Protein AF-A0A1Z5JIT0-F1 (afdb_monomer)

Solvent-accessible surface area (backbone atoms only — not comparable to full-atom values): 17349 Å² total; per-residue (Å²): 132,84,83,74,74,61,76,62,48,61,42,33,45,49,35,17,54,30,18,47,51,25,24,54,42,27,48,52,60,36,69,76,35,96,76,61,52,71,58,49,52,47,44,32,51,53,21,48,52,44,24,52,52,22,48,52,54,39,52,31,70,72,33,77,77,53,26,72,71,39,61,81,35,73,63,46,48,53,52,33,47,52,49,25,53,52,27,53,52,41,44,57,51,75,66,53,80,85,47,79,83,52,17,73,95,58,62,33,64,67,52,60,59,39,56,55,28,35,51,49,30,26,53,39,26,48,52,47,39,52,54,42,44,26,70,67,68,68,47,48,60,66,57,52,42,42,72,65,29,80,58,49,59,52,34,53,49,31,25,54,26,13,47,48,20,17,52,44,20,48,47,51,36,69,75,72,38,79,73,86,84,56,84,83,73,78,75,79,80,88,56,78,75,65,61,78,56,50,82,60,21,49,62,31,21,54,48,34,26,51,54,12,48,51,37,29,52,56,25,48,51,53,50,50,41,38,73,73,61,62,61,64,62,62,75,55,55,44,53,52,26,47,52,49,25,53,54,25,49,52,41,36,60,51,26,46,25,94,72,20,73,16,46,31,60,46,68,42,28,53,26,33,48,49,33,24,53,43,23,47,50,51,34,50,55,44,51,49,51,64,69,67,50,71,89,80,75,84,73,84,72,92,64,90,80,83,87,79,94,75,80,81,83,78,78,78,81,80,90,128

Sequence (320 aa):
MASGRSPRFSMWVALTVFSVIVLGASVEVKNDQFWPDSEVKWAVACSSLTAVVGAVISAVHMSPVASSIIIGTPIEGVLALLLDIFWGCTVGVVNKSDDDQMFANAASVRNANLYYFSWACFVTATVLVVNYARHAYGLDMVAEVRNRGSRLSAWAALVATSLIVMGSSARILNSNCPMASDPSQSVATESKEAYFVSESYCPRTKFGVAVGCLGVFTACTIVACKLMLSVVPFSLEFRVSLVTCLVNAFGVAYITSNSGPGSYIGNLYYFTWMSFLLSVYLLIECFHEMRTAPADQTGTDGNDTQKDGGELPVEPLDDV

Foldseek 3Di:
DPPDQQPLLVLLVLLLVLLVLLLVLLVVLQVVDPDRDPLSVLSNVLSVVSNVVSVVVNVLSVDPVSCVVQPLDVNQLVVLVVNLVSLVVNLVSLQPPQDCSQDPVASAGNRPSNNPSSVVSNVSSVVSNQSSCCRNVVCPVVVVLVVLHVLLVLLVLLLVLLLLLLVLLVVCLVRLPPDPPDPPPPDDDDPVVSVVLHPQANVLSVLSNVLSVLSNVLSVVVNVCSVPVSDDPLVSQLVSLVVNLVSLVVNQCRQCPCSHVVVYPGSNNVSSVSSNVSSVVSNVVSVVCVVPPPPPDVDPDPDDDDDDDDDDDDDDPDDD

Structure (mmCIF, N/CA/C/O backbone):
data_AF-A0A1Z5JIT0-F1
#
_entry.id   AF-A0A1Z5JIT0-F1
#
loop_
_atom_site.group_PDB
_atom_site.id
_atom_site.type_symbol
_atom_site.label_atom_id
_atom_site.label_alt_id
_atom_site.label_comp_id
_atom_site.label_asym_id
_atom_site.label_entity_id
_atom_site.label_seq_id
_atom_site.pdbx_PDB_ins_code
_atom_site.Cartn_x
_atom_site.Cartn_y
_atom_site.Cartn_z
_atom_site.occupancy
_atom_site.B_iso_or_equiv
_atom_site.auth_seq_id
_atom_site.auth_comp_id
_atom_site.auth_asym_id
_atom_site.auth_atom_id
_atom_site.pdbx_PDB_model_num
ATOM 1 N N . MET A 1 1 ? -13.380 -16.284 34.324 1.00 47.00 1 MET A N 1
ATOM 2 C CA . MET A 1 1 ? -12.996 -15.194 33.402 1.00 47.00 1 MET A CA 1
ATOM 3 C C . MET A 1 1 ? -11.868 -15.700 32.522 1.00 47.00 1 MET A C 1
ATOM 5 O O . MET A 1 1 ? -10.756 -15.851 33.008 1.00 47.00 1 MET A O 1
ATOM 9 N N . ALA A 1 2 ? -12.156 -16.070 31.274 1.00 43.22 2 ALA A N 1
ATOM 10 C CA . ALA A 1 2 ? -11.100 -16.437 30.337 1.00 43.22 2 ALA A CA 1
ATOM 11 C C . ALA A 1 2 ? -10.317 -15.162 30.002 1.00 43.22 2 ALA A C 1
ATOM 13 O O . ALA A 1 2 ? -10.893 -14.212 29.476 1.00 43.22 2 ALA A O 1
ATOM 14 N N . SER A 1 3 ? -9.033 -15.113 30.358 1.00 56.81 3 SER A N 1
ATOM 15 C CA . SER A 1 3 ? -8.144 -14.011 29.994 1.00 56.81 3 SER A CA 1
ATOM 16 C C . SER A 1 3 ? -7.952 -14.024 28.476 1.00 56.81 3 SER A C 1
ATOM 18 O O . SER A 1 3 ? -7.039 -14.673 27.958 1.00 56.81 3 SER A O 1
ATOM 20 N N . GLY A 1 4 ? -8.852 -13.366 27.746 1.00 73.31 4 GLY A N 1
ATOM 21 C CA . GLY A 1 4 ? -8.696 -13.153 26.315 1.00 73.31 4 GLY A CA 1
ATOM 22 C C . GLY A 1 4 ? -7.401 -12.383 26.092 1.00 73.31 4 GLY A C 1
ATOM 23 O O . GLY A 1 4 ? -7.289 -11.227 26.495 1.00 73.31 4 GLY A O 1
ATOM 24 N N . ARG A 1 5 ? -6.388 -13.038 25.515 1.00 77.19 5 ARG A N 1
ATOM 25 C CA . ARG A 1 5 ? -5.149 -12.358 25.124 1.00 77.19 5 ARG A CA 1
ATOM 26 C C . ARG A 1 5 ? -5.510 -11.220 24.172 1.00 77.19 5 ARG A C 1
ATOM 28 O O . ARG A 1 5 ? -6.307 -11.414 23.258 1.00 77.19 5 ARG A O 1
ATOM 35 N N . SER A 1 6 ? -4.911 -10.048 24.385 1.00 86.94 6 SER A N 1
ATOM 36 C CA . SER A 1 6 ? -5.111 -8.896 23.504 1.00 86.94 6 SER A CA 1
ATOM 37 C C . SER A 1 6 ? -4.790 -9.289 22.053 1.00 86.94 6 SER A C 1
ATOM 39 O O . SER A 1 6 ? -3.711 -9.843 21.819 1.00 86.94 6 SER A O 1
ATOM 41 N N . PRO A 1 7 ? -5.652 -8.973 21.068 1.00 89.00 7 PRO A N 1
ATOM 42 C CA . PRO A 1 7 ? -5.394 -9.258 19.650 1.00 89.00 7 PRO A CA 1
ATOM 43 C C . PRO A 1 7 ? -4.124 -8.563 19.125 1.00 89.00 7 PRO A C 1
ATOM 45 O O . PRO A 1 7 ? -3.581 -8.937 18.089 1.00 89.00 7 PRO A O 1
ATOM 48 N N . ARG A 1 8 ? -3.606 -7.571 19.861 1.00 94.25 8 ARG A N 1
ATOM 49 C CA . ARG A 1 8 ? -2.349 -6.880 19.552 1.00 94.25 8 ARG A CA 1
ATOM 50 C C . ARG A 1 8 ? -1.114 -7.749 19.801 1.00 94.25 8 ARG A C 1
ATOM 52 O O . ARG A 1 8 ? -0.107 -7.551 19.133 1.00 94.25 8 ARG A O 1
ATOM 59 N N . PHE A 1 9 ? -1.200 -8.758 20.675 1.00 95.94 9 PHE A N 1
ATOM 60 C CA . PHE A 1 9 ? -0.088 -9.680 20.929 1.00 95.94 9 PHE A CA 1
ATOM 61 C C . PHE A 1 9 ? 0.332 -10.427 19.658 1.00 95.94 9 PHE A C 1
ATOM 63 O O . PHE A 1 9 ? 1.508 -10.439 19.310 1.00 95.94 9 PHE A O 1
ATOM 70 N N . SER A 1 10 ? -0.627 -10.998 18.921 1.00 96.25 10 SER A N 1
ATOM 71 C CA . SER A 1 10 ? -0.330 -11.698 17.665 1.00 96.25 10 SER A CA 1
ATOM 72 C C . SER A 1 10 ? 0.261 -10.769 16.605 1.00 96.25 10 SER A C 1
ATOM 74 O O . SER A 1 10 ? 1.105 -11.208 15.832 1.00 96.25 10 SER A O 1
ATOM 76 N N . MET A 1 11 ? -0.132 -9.490 16.595 1.00 96.88 11 MET A N 1
ATOM 77 C CA . MET A 1 11 ? 0.405 -8.500 15.655 1.00 96.88 11 MET A CA 1
ATOM 78 C C . MET A 1 11 ? 1.855 -8.129 15.983 1.00 96.88 11 MET A C 1
ATOM 80 O O . MET A 1 11 ? 2.686 -8.095 15.081 1.00 96.88 11 MET A O 1
ATOM 84 N N . TRP A 1 12 ? 2.193 -7.929 17.262 1.00 97.94 12 TRP A N 1
ATOM 85 C CA . TRP A 1 12 ? 3.578 -7.705 17.697 1.00 97.94 12 TRP A CA 1
ATOM 86 C C . TRP A 1 12 ? 4.489 -8.902 17.393 1.00 97.94 12 TRP A C 1
ATOM 88 O O . TRP A 1 12 ? 5.612 -8.723 16.914 1.00 97.94 12 TRP A O 1
ATOM 98 N N . VAL A 1 13 ? 3.991 -10.125 17.600 1.00 97.81 13 VAL A N 1
ATOM 99 C CA . VAL A 1 13 ? 4.715 -11.352 17.238 1.00 97.81 13 VAL A CA 1
ATOM 100 C C . VAL A 1 13 ? 4.916 -11.442 15.724 1.00 97.81 13 VAL A C 1
ATOM 102 O O . VAL A 1 13 ? 6.039 -11.675 15.281 1.00 97.81 13 VAL A O 1
ATOM 105 N N . ALA A 1 14 ? 3.870 -11.209 14.925 1.00 97.69 14 ALA A N 1
ATOM 106 C CA . ALA A 1 14 ? 3.971 -11.216 13.465 1.00 97.69 14 ALA A CA 1
ATOM 107 C C . ALA A 1 14 ? 4.979 -10.171 12.961 1.00 97.69 14 ALA A C 1
ATOM 109 O O . ALA A 1 14 ? 5.873 -10.513 12.189 1.00 97.69 14 ALA A O 1
ATOM 110 N N . LEU A 1 15 ? 4.907 -8.934 13.467 1.00 97.81 15 LEU A N 1
ATOM 111 C CA . LEU A 1 15 ? 5.841 -7.861 13.119 1.00 97.81 15 LEU A CA 1
ATOM 112 C C . LEU A 1 15 ? 7.289 -8.243 13.451 1.00 97.81 15 LEU A C 1
ATOM 114 O O . LEU A 1 15 ? 8.190 -7.985 12.656 1.00 97.81 15 LEU A O 1
ATOM 118 N N . THR A 1 16 ? 7.514 -8.904 14.588 1.00 98.31 16 THR A N 1
ATOM 119 C CA . THR A 1 16 ? 8.839 -9.400 14.991 1.00 98.31 16 THR A CA 1
ATOM 120 C C . THR A 1 16 ? 9.352 -10.460 14.021 1.00 98.31 16 THR A C 1
ATOM 122 O O . THR A 1 16 ? 10.471 -10.346 13.527 1.00 98.31 16 THR A O 1
ATOM 125 N N . VAL A 1 17 ? 8.529 -11.465 13.704 1.00 98.25 17 VAL A N 1
ATOM 126 C CA . VAL A 1 17 ? 8.892 -12.546 12.773 1.00 98.25 17 VAL A CA 1
ATOM 127 C C . VAL A 1 17 ? 9.220 -11.984 11.392 1.00 98.25 17 VAL A C 1
ATOM 129 O O . VAL A 1 17 ? 10.278 -12.286 10.843 1.00 98.25 17 VAL A O 1
ATOM 132 N N . PHE A 1 18 ? 8.359 -11.123 10.848 1.00 98.38 18 PHE A N 1
ATOM 133 C CA . PHE A 1 18 ? 8.588 -10.500 9.546 1.00 98.38 18 PHE A CA 1
ATOM 134 C C . PHE A 1 18 ? 9.849 -9.629 9.551 1.00 98.38 18 PHE A C 1
ATOM 136 O O . PHE A 1 18 ? 10.645 -9.707 8.618 1.00 98.38 18 PHE A O 1
ATOM 143 N N . SER A 1 19 ? 10.102 -8.886 10.632 1.00 98.12 19 SER A N 1
ATOM 144 C CA . SER A 1 19 ? 11.312 -8.067 10.770 1.00 98.12 19 SER A CA 1
ATOM 145 C C . SER A 1 19 ? 12.585 -8.910 10.803 1.00 98.12 19 SER A C 1
ATOM 147 O O . SER A 1 19 ? 13.581 -8.518 10.206 1.00 98.12 19 SER A O 1
ATOM 149 N N . VAL A 1 20 ? 12.564 -10.084 11.441 1.00 98.44 20 VAL A N 1
ATOM 150 C CA . VAL A 1 20 ? 13.701 -11.021 11.431 1.00 98.44 20 VAL A CA 1
ATOM 151 C C . VAL A 1 20 ? 13.950 -11.575 10.027 1.00 98.44 20 VAL A C 1
ATOM 153 O O . VAL A 1 20 ? 15.103 -11.662 9.606 1.00 98.44 20 VAL A O 1
ATOM 156 N N . ILE A 1 21 ? 12.893 -11.897 9.276 1.00 97.88 21 ILE A N 1
ATOM 157 C CA . ILE A 1 21 ? 13.022 -12.353 7.883 1.00 97.88 21 ILE A CA 1
ATOM 158 C C . ILE A 1 21 ? 13.629 -11.245 7.012 1.00 97.88 21 ILE A C 1
ATOM 160 O O . ILE A 1 21 ? 14.577 -11.501 6.269 1.00 97.88 21 ILE A O 1
ATOM 164 N N . VAL A 1 22 ? 13.144 -10.006 7.149 1.00 97.00 22 VAL A N 1
ATOM 165 C CA . VAL A 1 22 ? 13.705 -8.842 6.443 1.00 97.00 22 VAL A CA 1
ATOM 166 C C . VAL A 1 22 ? 15.156 -8.595 6.846 1.00 97.00 22 VAL A C 1
ATOM 168 O O . VAL A 1 22 ? 15.973 -8.298 5.979 1.00 97.00 22 VAL A O 1
ATOM 171 N N . LEU A 1 23 ? 15.503 -8.741 8.127 1.00 97.81 23 LEU A N 1
ATOM 172 C CA . LEU A 1 23 ? 16.874 -8.588 8.609 1.00 97.81 23 LEU A CA 1
ATOM 173 C C . LEU A 1 23 ? 17.805 -9.614 7.960 1.00 97.81 23 LEU A C 1
ATOM 175 O O . LEU A 1 23 ? 18.849 -9.233 7.435 1.00 97.81 23 LEU A O 1
ATOM 179 N N . GLY A 1 24 ? 17.413 -10.891 7.950 1.00 97.44 24 GLY A N 1
ATOM 180 C CA . GLY A 1 24 ? 18.176 -11.955 7.296 1.00 97.44 24 GLY A CA 1
ATOM 181 C C . GLY A 1 24 ? 18.382 -11.679 5.807 1.00 97.44 24 GLY A C 1
ATOM 182 O O . GLY A 1 24 ? 19.517 -11.674 5.336 1.00 97.44 24 GLY A O 1
ATOM 183 N N . ALA A 1 25 ? 17.302 -11.345 5.096 1.00 95.94 25 ALA A N 1
ATOM 184 C CA . ALA A 1 25 ? 17.351 -11.014 3.673 1.00 95.94 25 ALA A CA 1
ATOM 185 C C . ALA A 1 25 ? 18.204 -9.763 3.383 1.00 95.94 25 ALA A C 1
ATOM 187 O O . ALA A 1 25 ? 18.962 -9.731 2.418 1.00 95.94 25 ALA A O 1
ATOM 188 N N . SER A 1 26 ? 18.133 -8.739 4.238 1.00 94.75 26 SER A N 1
ATOM 189 C CA . SER A 1 26 ? 18.931 -7.515 4.088 1.00 94.75 26 SER A CA 1
ATOM 190 C C . SER A 1 26 ? 20.419 -7.769 4.341 1.00 94.75 26 SER A C 1
ATOM 192 O O . SER A 1 26 ? 21.262 -7.180 3.672 1.00 94.75 26 SER A O 1
ATOM 194 N N . VAL A 1 27 ? 20.761 -8.642 5.295 1.00 96.56 27 VAL A N 1
ATOM 195 C CA . VAL A 1 27 ? 22.152 -9.041 5.570 1.00 96.56 27 VAL A CA 1
ATOM 196 C C . VAL A 1 27 ? 22.727 -9.870 4.424 1.00 96.56 27 VAL A C 1
ATOM 198 O O . VAL A 1 27 ? 23.881 -9.662 4.066 1.00 96.56 27 VAL A O 1
ATOM 201 N N . GLU A 1 28 ? 21.937 -10.761 3.825 1.00 94.75 28 GLU A N 1
ATOM 202 C CA . GLU A 1 28 ? 22.330 -11.508 2.625 1.00 94.75 28 GLU A CA 1
ATOM 203 C C . GLU A 1 28 ? 22.674 -10.553 1.473 1.00 94.75 28 GLU A C 1
ATOM 205 O O . GLU A 1 28 ? 23.801 -10.568 0.983 1.00 94.75 28 GLU A O 1
ATOM 210 N N . VAL A 1 29 ? 21.766 -9.625 1.139 1.00 91.25 29 VAL A N 1
ATOM 211 C CA . VAL A 1 29 ? 22.006 -8.603 0.102 1.00 91.25 29 VAL A CA 1
ATOM 212 C C . VAL A 1 29 ? 23.228 -7.738 0.431 1.00 91.25 29 VAL A C 1
ATOM 214 O O . VAL A 1 29 ? 24.017 -7.417 -0.453 1.00 91.25 29 VAL A O 1
ATOM 217 N N . LYS A 1 30 ? 23.425 -7.385 1.707 1.00 93.00 30 LYS A N 1
ATOM 218 C CA . LYS A 1 30 ? 24.588 -6.614 2.165 1.00 93.00 30 LYS A CA 1
ATOM 219 C C . LYS A 1 30 ? 25.905 -7.366 1.966 1.00 93.00 30 LYS A C 1
ATOM 221 O O . LYS A 1 30 ? 26.899 -6.739 1.619 1.00 93.00 30 LYS A O 1
ATOM 226 N N . ASN A 1 31 ? 25.929 -8.669 2.238 1.00 94.94 31 ASN A N 1
ATOM 227 C CA . ASN A 1 31 ? 27.140 -9.488 2.150 1.00 94.94 31 ASN A CA 1
ATOM 228 C C . ASN A 1 31 ? 27.563 -9.750 0.698 1.00 94.94 31 ASN A C 1
ATOM 230 O O . ASN A 1 31 ? 28.749 -9.947 0.445 1.00 94.94 31 ASN A O 1
ATOM 234 N N . ASP A 1 32 ? 26.619 -9.694 -0.242 1.00 91.19 32 ASP A N 1
ATOM 235 C CA . ASP A 1 32 ? 26.891 -9.766 -1.681 1.00 91.19 32 ASP A CA 1
ATOM 236 C C . ASP A 1 32 ? 27.551 -8.487 -2.240 1.00 91.19 32 ASP A C 1
ATOM 238 O O . ASP A 1 32 ? 28.055 -8.492 -3.364 1.00 91.19 32 ASP A O 1
ATOM 242 N N . GLN A 1 33 ? 27.551 -7.379 -1.487 1.00 88.06 33 GLN A N 1
ATOM 243 C CA . GLN A 1 33 ? 28.104 -6.089 -1.908 1.00 88.06 33 GLN A CA 1
ATOM 244 C C . GLN A 1 33 ? 29.465 -5.822 -1.247 1.00 88.06 33 GLN A C 1
ATOM 246 O O . GLN A 1 33 ? 29.592 -5.820 -0.023 1.00 88.06 33 GLN A O 1
ATOM 251 N N . PHE A 1 34 ? 30.487 -5.495 -2.048 1.00 93.44 34 PHE A N 1
ATOM 252 C CA . PHE A 1 34 ? 31.799 -5.092 -1.514 1.00 93.44 34 PHE A CA 1
ATOM 253 C C . PHE A 1 34 ? 31.725 -3.754 -0.752 1.00 93.44 34 PHE A C 1
ATOM 255 O O . PHE A 1 34 ? 32.350 -3.595 0.296 1.00 93.44 34 PHE A O 1
ATOM 262 N N . TRP A 1 35 ? 30.902 -2.815 -1.235 1.00 91.44 35 TRP A N 1
ATOM 263 C CA . TRP A 1 35 ? 30.588 -1.552 -0.564 1.00 91.44 35 TRP A CA 1
ATOM 264 C C . TRP A 1 35 ? 29.074 -1.406 -0.432 1.00 91.44 35 TRP A C 1
ATOM 266 O O . TRP A 1 35 ? 28.435 -0.964 -1.381 1.00 91.44 35 TRP A O 1
ATOM 276 N N . PRO A 1 36 ? 28.483 -1.779 0.716 1.00 88.44 36 PRO A N 1
ATOM 277 C CA . PRO A 1 36 ? 27.038 -1.786 0.826 1.00 88.44 36 PRO A CA 1
ATOM 278 C C . PRO A 1 36 ? 26.450 -0.378 0.811 1.00 88.44 36 PRO A C 1
ATOM 280 O O . PRO A 1 36 ? 26.925 0.513 1.536 1.00 88.44 36 PRO A O 1
ATOM 283 N N . ASP A 1 37 ? 25.382 -0.212 0.039 1.00 89.81 37 ASP A N 1
ATOM 284 C CA . ASP A 1 37 ? 24.688 1.061 -0.123 1.00 89.81 37 ASP A CA 1
ATOM 285 C C . ASP A 1 37 ? 24.055 1.526 1.195 1.00 89.81 37 ASP A C 1
ATOM 287 O O . ASP A 1 37 ? 23.773 0.743 2.113 1.00 89.81 37 ASP A O 1
ATOM 291 N N . SER A 1 38 ? 23.834 2.837 1.319 1.00 92.94 38 SER A N 1
ATOM 292 C CA . SER A 1 38 ? 23.146 3.421 2.481 1.00 92.94 38 SER A CA 1
ATOM 293 C C . SER A 1 38 ? 21.739 2.845 2.666 1.00 92.94 38 SER A C 1
ATOM 295 O O . SER A 1 38 ? 21.274 2.713 3.796 1.00 92.94 38 SER A O 1
ATOM 297 N N . GLU A 1 39 ? 21.101 2.438 1.573 1.00 91.50 39 GLU A N 1
ATOM 298 C CA . GLU A 1 39 ? 19.756 1.867 1.519 1.00 91.50 39 GLU A CA 1
ATOM 299 C C . GLU A 1 39 ? 19.692 0.483 2.173 1.00 91.50 39 GLU A C 1
ATOM 301 O O . GLU A 1 39 ? 18.864 0.236 3.053 1.00 91.50 39 GLU A O 1
ATOM 306 N N . VAL A 1 40 ? 20.639 -0.397 1.837 1.00 92.25 40 VAL A N 1
ATOM 307 C CA . VAL A 1 40 ? 20.759 -1.722 2.461 1.00 92.25 40 VAL A CA 1
ATOM 308 C C . VAL A 1 40 ? 21.121 -1.582 3.942 1.00 92.25 40 VAL A C 1
ATOM 310 O O . VAL A 1 40 ? 20.564 -2.274 4.797 1.00 92.25 40 VAL A O 1
ATOM 313 N N . LYS A 1 41 ? 22.008 -0.637 4.286 1.00 95.06 41 LYS A N 1
ATOM 314 C CA . LYS A 1 41 ? 22.343 -0.328 5.688 1.00 95.06 41 LYS A CA 1
ATOM 315 C C . LYS A 1 41 ? 21.119 0.153 6.473 1.00 95.06 41 LYS A C 1
ATOM 317 O O . LYS A 1 41 ? 20.935 -0.286 7.609 1.00 95.06 41 LYS A O 1
ATOM 322 N N . TRP A 1 42 ? 20.284 1.005 5.875 1.00 96.06 42 TRP A N 1
ATOM 323 C CA . TRP A 1 42 ? 19.021 1.454 6.463 1.00 96.06 42 TRP A CA 1
ATOM 324 C C . TRP A 1 42 ? 18.071 0.280 6.714 1.00 96.06 42 TRP A C 1
ATOM 326 O O . TRP A 1 42 ? 17.563 0.143 7.826 1.00 96.06 42 TRP A O 1
ATOM 336 N N . ALA A 1 43 ? 17.884 -0.605 5.731 1.00 95.56 43 ALA A N 1
ATOM 337 C CA . ALA A 1 43 ? 17.016 -1.775 5.870 1.00 95.56 43 ALA A CA 1
ATOM 338 C C . ALA A 1 43 ? 17.475 -2.708 7.005 1.00 95.56 43 ALA A C 1
ATOM 340 O O . ALA A 1 43 ? 16.656 -3.132 7.825 1.00 95.56 43 ALA A O 1
ATOM 341 N N . VAL A 1 44 ? 18.785 -2.965 7.125 1.00 96.94 44 VAL A N 1
ATOM 342 C CA . VAL A 1 44 ? 19.366 -3.735 8.242 1.00 96.94 44 VAL A CA 1
ATOM 343 C C . VAL A 1 44 ? 19.111 -3.041 9.587 1.00 96.94 44 VAL A C 1
ATOM 345 O O . VAL A 1 44 ? 18.678 -3.683 10.545 1.00 96.94 44 VAL A O 1
ATOM 348 N N . ALA A 1 45 ? 19.344 -1.730 9.678 1.00 97.44 45 ALA A N 1
ATOM 349 C CA . ALA A 1 45 ? 19.126 -0.972 10.911 1.00 97.44 45 ALA A CA 1
ATOM 350 C C . ALA A 1 45 ? 17.645 -0.953 11.336 1.00 97.44 45 ALA A C 1
ATOM 352 O O . ALA A 1 45 ? 17.325 -1.248 12.486 1.00 97.44 45 ALA A O 1
ATOM 353 N N . CYS A 1 46 ? 16.729 -0.667 10.409 1.00 97.56 46 CYS A N 1
ATOM 354 C CA . CYS A 1 46 ? 15.295 -0.618 10.687 1.00 97.56 46 CYS A CA 1
ATOM 355 C C . CYS A 1 46 ? 14.736 -1.988 11.102 1.00 97.56 46 CYS A C 1
ATOM 357 O O . CYS A 1 46 ? 14.004 -2.094 12.091 1.00 97.56 46 CYS A O 1
ATOM 359 N N . SER A 1 47 ? 15.094 -3.052 10.377 1.00 97.81 47 SER A N 1
ATOM 360 C CA . SER A 1 47 ? 14.615 -4.410 10.666 1.00 97.81 47 SER A CA 1
ATOM 361 C C . SER A 1 47 ? 15.164 -4.959 11.985 1.00 97.81 47 SER A C 1
ATOM 363 O O . SER A 1 47 ? 14.404 -5.535 12.760 1.00 97.81 47 SER A O 1
ATOM 365 N N . SER A 1 48 ? 16.442 -4.716 12.298 1.00 98.25 48 SER A N 1
ATOM 366 C CA . SER A 1 48 ? 17.035 -5.088 13.594 1.00 98.25 48 SER A CA 1
ATOM 367 C C . SER A 1 48 ? 16.398 -4.345 14.767 1.00 98.25 48 SER A C 1
ATOM 369 O O . SER A 1 48 ? 16.010 -4.983 15.747 1.00 98.25 48 SER A O 1
ATOM 371 N N . LEU A 1 49 ? 16.214 -3.025 14.656 1.00 98.00 49 LEU A N 1
ATOM 372 C CA . LEU A 1 49 ? 15.535 -2.233 15.680 1.00 98.00 49 LEU A CA 1
ATOM 373 C C . LEU A 1 49 ? 14.099 -2.725 15.897 1.00 98.00 49 LEU A C 1
ATOM 375 O O . LEU A 1 49 ? 13.696 -2.961 17.035 1.00 98.00 49 LEU A O 1
ATOM 379 N N . THR A 1 50 ? 13.344 -2.933 14.814 1.00 98.12 50 THR A N 1
ATOM 380 C CA . THR A 1 50 ? 11.961 -3.424 14.897 1.00 98.12 50 THR A CA 1
ATOM 381 C C . THR A 1 50 ? 11.903 -4.820 15.511 1.00 98.12 50 THR A C 1
ATOM 383 O O . THR A 1 50 ? 11.054 -5.064 16.363 1.00 98.12 50 THR A O 1
ATOM 386 N N . ALA A 1 51 ? 12.809 -5.728 15.136 1.00 98.31 51 ALA A N 1
ATOM 387 C CA . ALA A 1 51 ? 12.856 -7.075 15.698 1.00 98.31 51 ALA A CA 1
ATOM 388 C C . ALA A 1 51 ? 13.118 -7.049 17.212 1.00 98.31 51 ALA A C 1
ATOM 390 O O . ALA A 1 51 ? 12.439 -7.746 17.962 1.00 98.31 51 ALA A O 1
ATOM 391 N N . VAL A 1 52 ? 14.052 -6.210 17.677 1.00 98.38 52 VAL A N 1
ATOM 392 C CA . VAL A 1 52 ? 14.343 -6.056 19.111 1.00 98.38 52 VAL A CA 1
ATOM 393 C C . VAL A 1 52 ? 13.147 -5.460 19.852 1.00 98.38 52 VAL A C 1
ATOM 395 O O . VAL A 1 52 ? 12.699 -6.033 20.844 1.00 98.38 52 VAL A O 1
ATOM 398 N N . VAL A 1 53 ? 12.596 -4.342 19.368 1.00 98.12 53 VAL A N 1
ATOM 399 C CA . VAL A 1 53 ? 11.438 -3.688 20.003 1.00 98.12 53 VAL A CA 1
ATOM 400 C C . VAL A 1 53 ? 10.235 -4.630 20.021 1.00 98.12 53 VAL A C 1
ATOM 402 O O . VAL A 1 53 ? 9.628 -4.832 21.070 1.00 98.12 53 VAL A O 1
ATOM 405 N N . GLY A 1 54 ? 9.925 -5.266 18.893 1.00 97.81 54 GLY A N 1
ATOM 406 C CA . GLY A 1 54 ? 8.819 -6.209 18.772 1.00 97.81 54 GLY A CA 1
ATOM 407 C C . GLY A 1 54 ? 8.966 -7.419 19.697 1.00 97.81 54 GLY A C 1
ATOM 408 O O . GLY A 1 54 ? 7.995 -7.796 20.359 1.00 97.81 54 GLY A O 1
ATOM 409 N N . ALA A 1 55 ? 10.172 -7.983 19.822 1.00 98.25 55 ALA A N 1
ATOM 410 C CA . ALA A 1 55 ? 10.446 -9.084 20.742 1.00 98.25 55 ALA A CA 1
ATOM 411 C C . ALA A 1 55 ? 10.262 -8.664 22.209 1.00 98.25 55 ALA A C 1
ATOM 413 O O . ALA A 1 55 ? 9.629 -9.390 22.978 1.00 98.25 55 ALA A O 1
ATOM 414 N N . VAL A 1 56 ? 10.752 -7.478 22.590 1.00 97.88 56 VAL A N 1
ATOM 415 C CA . VAL A 1 56 ? 10.585 -6.932 23.948 1.00 97.88 56 VAL A CA 1
ATOM 416 C C . VAL A 1 56 ? 9.108 -6.711 24.268 1.00 97.88 56 VAL A C 1
ATOM 418 O O . VAL A 1 56 ? 8.639 -7.180 25.303 1.00 97.88 56 VAL A O 1
ATOM 421 N N . ILE A 1 57 ? 8.347 -6.064 23.381 1.00 97.19 57 ILE A N 1
ATOM 422 C CA . ILE A 1 57 ? 6.914 -5.826 23.606 1.00 97.19 57 ILE A CA 1
ATOM 423 C C . ILE A 1 57 ? 6.135 -7.149 23.644 1.00 97.19 57 ILE A C 1
ATOM 425 O O . ILE A 1 57 ? 5.283 -7.342 24.513 1.00 97.19 57 ILE A O 1
ATOM 429 N N . SER A 1 58 ? 6.473 -8.108 22.780 1.00 97.31 58 SER A N 1
ATOM 430 C CA . SER A 1 58 ? 5.882 -9.452 22.812 1.00 97.31 58 SER A CA 1
ATOM 431 C C . SER A 1 58 ? 6.159 -10.169 24.139 1.00 97.31 58 SER A C 1
ATOM 433 O O . SER A 1 58 ? 5.254 -10.783 24.701 1.00 97.31 58 SER A O 1
ATOM 435 N N . ALA A 1 59 ? 7.370 -10.055 24.692 1.00 96.81 59 ALA A N 1
ATOM 436 C CA . ALA A 1 59 ? 7.697 -10.603 26.009 1.00 96.81 59 ALA A CA 1
ATOM 437 C C . ALA A 1 59 ? 6.934 -9.888 27.139 1.00 96.81 59 ALA A C 1
ATOM 439 O O . ALA A 1 59 ? 6.437 -10.536 28.061 1.00 96.81 59 ALA A O 1
ATOM 440 N N . VAL A 1 60 ? 6.765 -8.565 27.046 1.00 96.50 60 VAL A N 1
ATOM 441 C CA . VAL A 1 60 ? 5.954 -7.772 27.986 1.00 96.50 60 VAL A CA 1
ATOM 442 C C . VAL A 1 60 ? 4.493 -8.234 27.995 1.00 96.50 60 VAL A C 1
ATOM 444 O O . VAL A 1 60 ? 3.913 -8.364 29.070 1.00 96.50 60 VAL A O 1
ATOM 447 N N . HIS A 1 61 ? 3.917 -8.582 26.838 1.00 95.25 61 HIS A N 1
ATOM 448 C CA . HIS A 1 61 ? 2.580 -9.191 26.747 1.00 95.25 61 HIS A CA 1
ATOM 449 C C . HIS A 1 61 ? 2.448 -10.521 27.509 1.00 95.25 61 HIS A C 1
ATOM 451 O O . HIS A 1 61 ? 1.336 -10.893 27.885 1.00 95.25 61 HIS A O 1
ATOM 457 N N . MET A 1 62 ? 3.549 -11.247 27.734 1.00 95.06 62 MET A N 1
ATOM 458 C CA . MET A 1 62 ? 3.542 -12.511 28.478 1.00 95.06 62 MET A CA 1
ATOM 459 C C . MET A 1 62 ? 3.632 -12.317 29.999 1.00 95.06 62 MET A C 1
ATOM 461 O O . MET A 1 62 ? 3.327 -13.250 30.741 1.00 95.06 62 MET A O 1
ATOM 465 N N . SER A 1 63 ? 4.026 -11.130 30.473 1.00 95.56 63 SER A N 1
ATOM 466 C CA . SER A 1 63 ? 4.183 -10.822 31.898 1.00 95.56 63 SER A CA 1
ATOM 467 C C . SER A 1 63 ? 3.032 -9.946 32.405 1.00 95.56 63 SER A C 1
ATOM 469 O O . SER A 1 63 ? 2.938 -8.788 31.998 1.00 95.56 63 SER A O 1
ATOM 471 N N . PRO A 1 64 ? 2.190 -10.422 33.344 1.00 92.81 64 PRO A N 1
ATOM 472 C CA . PRO A 1 64 ? 1.080 -9.630 33.880 1.00 92.81 64 PRO A CA 1
ATOM 473 C C . PRO A 1 64 ? 1.529 -8.291 34.481 1.00 92.81 64 PRO A C 1
ATOM 475 O O . PRO A 1 64 ? 0.887 -7.268 34.258 1.00 92.81 64 PRO A O 1
ATOM 478 N N . VAL A 1 65 ? 2.667 -8.279 35.183 1.00 94.94 65 VAL A N 1
ATOM 479 C CA . VAL A 1 65 ? 3.194 -7.081 35.857 1.00 94.94 65 VAL A CA 1
ATOM 480 C C . VAL A 1 65 ? 3.737 -6.062 34.857 1.00 94.94 65 VAL A C 1
ATOM 482 O O . VAL A 1 65 ? 3.476 -4.874 34.994 1.00 94.94 65 VAL A O 1
ATOM 485 N N . ALA A 1 66 ? 4.477 -6.505 33.837 1.00 94.56 66 ALA A N 1
ATOM 486 C CA . ALA A 1 66 ? 5.002 -5.586 32.826 1.00 94.56 66 ALA A CA 1
ATOM 487 C C . ALA A 1 66 ? 3.893 -5.095 31.882 1.00 94.56 66 ALA A C 1
ATOM 489 O O . ALA A 1 66 ? 3.932 -3.956 31.412 1.00 94.56 66 ALA A O 1
ATOM 490 N N . SER A 1 67 ? 2.889 -5.943 31.628 1.00 94.00 67 SER A N 1
ATOM 491 C CA . SER A 1 67 ? 1.790 -5.628 30.721 1.00 94.00 67 SER A CA 1
ATOM 492 C C . SER A 1 67 ? 0.998 -4.395 31.148 1.00 94.00 67 SER A C 1
ATOM 494 O O . SER A 1 67 ? 0.652 -3.589 30.292 1.00 94.00 67 SER A O 1
ATOM 496 N N . SER A 1 68 ? 0.789 -4.184 32.451 1.00 93.69 68 SER A N 1
ATOM 497 C CA . SER A 1 68 ? 0.042 -3.028 32.964 1.00 93.69 68 SER A CA 1
ATOM 498 C C . SER A 1 68 ? 0.774 -1.692 32.800 1.00 93.69 68 SER A C 1
ATOM 500 O O . SER A 1 68 ? 0.136 -0.645 32.844 1.00 93.69 68 SER A O 1
ATOM 502 N N . ILE A 1 69 ? 2.097 -1.711 32.600 1.00 94.81 69 ILE A N 1
ATOM 503 C CA . ILE A 1 69 ? 2.920 -0.500 32.459 1.00 94.81 69 ILE A CA 1
ATOM 504 C C . ILE A 1 69 ? 2.939 -0.012 31.006 1.00 94.81 69 ILE A C 1
ATOM 506 O O . ILE A 1 69 ? 2.943 1.190 30.745 1.00 94.81 69 ILE A O 1
ATOM 510 N N . ILE A 1 70 ? 2.982 -0.937 30.045 1.00 94.94 70 ILE A N 1
ATOM 511 C CA . ILE A 1 70 ? 3.207 -0.599 28.632 1.00 94.94 70 ILE A CA 1
ATOM 512 C C . ILE A 1 70 ? 1.938 -0.784 27.796 1.00 94.94 70 ILE A C 1
ATOM 514 O O . ILE A 1 70 ? 1.651 0.035 26.928 1.00 94.94 70 ILE A O 1
ATOM 518 N N . ILE A 1 71 ? 1.162 -1.840 28.035 1.00 95.44 71 ILE A N 1
ATOM 519 C CA . ILE A 1 71 ? 0.099 -2.248 27.113 1.00 95.44 71 ILE A CA 1
ATOM 520 C C . ILE A 1 71 ? -1.140 -1.392 27.336 1.00 95.44 71 ILE A C 1
ATOM 522 O O . ILE A 1 71 ? -1.685 -1.317 28.432 1.00 95.44 71 ILE A O 1
ATOM 526 N N . GLY A 1 72 ? -1.606 -0.762 26.263 1.00 92.75 72 GLY A N 1
ATOM 527 C CA . GLY A 1 72 ? -2.708 0.194 26.286 1.00 92.75 72 GLY A CA 1
ATOM 528 C C . GLY A 1 72 ? -2.304 1.594 26.743 1.00 92.75 72 GLY A C 1
ATOM 529 O O . GLY A 1 72 ? -3.163 2.470 26.762 1.00 92.75 72 GLY A O 1
ATOM 530 N N . THR A 1 73 ? -1.030 1.838 27.068 1.00 96.00 73 THR A N 1
ATOM 531 C CA . THR A 1 73 ? -0.558 3.178 27.443 1.00 96.00 73 THR A CA 1
ATOM 532 C C . THR A 1 73 ? -0.119 3.983 26.212 1.00 96.00 73 THR A C 1
ATOM 534 O O . THR A 1 73 ? 0.062 3.419 25.129 1.00 96.00 73 THR A O 1
ATOM 537 N N . PRO A 1 74 ? 0.066 5.314 26.326 1.00 96.50 74 PRO A N 1
ATOM 538 C CA . PRO A 1 74 ? 0.606 6.149 25.246 1.00 96.50 74 PRO A CA 1
ATOM 539 C C . PRO A 1 74 ? 1.953 5.669 24.694 1.00 96.50 74 PRO A C 1
ATOM 541 O O . PRO A 1 74 ? 2.254 5.898 23.526 1.00 96.50 74 PRO A O 1
ATOM 544 N N . ILE A 1 75 ? 2.746 4.966 25.509 1.00 96.62 75 ILE A N 1
ATOM 545 C CA . ILE A 1 75 ? 4.069 4.467 25.122 1.00 96.62 75 ILE A CA 1
ATOM 546 C C . ILE A 1 75 ? 3.952 3.443 23.988 1.00 96.62 75 ILE A C 1
ATOM 548 O O . ILE A 1 75 ? 4.661 3.560 22.992 1.00 96.62 75 ILE A O 1
ATOM 552 N N . GLU A 1 76 ? 3.035 2.475 24.097 1.00 96.81 76 GLU A N 1
ATOM 553 C CA . GLU A 1 76 ? 2.797 1.490 23.031 1.00 96.81 76 GLU A CA 1
ATOM 554 C C . GLU A 1 76 ? 2.361 2.173 21.730 1.00 96.81 76 GLU A C 1
ATOM 556 O O . GLU A 1 76 ? 2.851 1.817 20.661 1.00 96.81 76 GLU A O 1
ATOM 561 N N . GLY A 1 77 ? 1.489 3.181 21.824 1.00 95.94 77 GLY A N 1
ATOM 562 C CA . GLY A 1 77 ? 1.010 3.942 20.671 1.00 95.94 77 GLY A CA 1
ATOM 563 C C . GLY A 1 77 ? 2.116 4.701 19.951 1.00 95.94 77 GLY A C 1
ATOM 564 O O . GLY A 1 77 ? 2.225 4.616 18.730 1.00 95.94 77 GLY A O 1
ATOM 565 N N . VAL A 1 78 ? 2.969 5.401 20.705 1.00 97.44 78 VAL A N 1
ATOM 566 C CA . VAL A 1 78 ? 4.129 6.117 20.152 1.00 97.44 78 VAL A CA 1
ATOM 567 C C . VAL A 1 78 ? 5.098 5.142 19.489 1.00 97.44 78 VAL A C 1
ATOM 569 O O . VAL A 1 78 ? 5.552 5.404 18.378 1.00 97.44 78 VAL A O 1
ATOM 572 N N . LEU A 1 79 ? 5.384 3.998 20.120 1.00 97.56 79 LEU A N 1
ATOM 573 C CA . LEU A 1 79 ? 6.244 2.971 19.527 1.00 97.56 79 LEU A CA 1
ATOM 574 C C . LEU A 1 79 ? 5.645 2.401 18.237 1.00 97.56 79 LEU A C 1
ATOM 576 O O . LEU A 1 79 ? 6.349 2.317 17.235 1.00 97.56 79 LEU A O 1
ATOM 580 N N . ALA A 1 80 ? 4.357 2.047 18.237 1.00 97.56 80 ALA A N 1
ATOM 581 C CA . ALA A 1 80 ? 3.673 1.537 17.052 1.00 97.56 80 ALA A CA 1
ATOM 582 C C . ALA A 1 80 ? 3.704 2.556 15.900 1.00 97.56 80 ALA A C 1
ATOM 584 O O . ALA A 1 80 ? 4.030 2.188 14.775 1.00 97.56 80 ALA A O 1
ATOM 585 N N . LEU A 1 81 ? 3.438 3.835 16.188 1.00 96.62 81 LEU A N 1
ATOM 586 C CA . LEU A 1 81 ? 3.454 4.908 15.193 1.00 96.62 81 LEU A CA 1
ATOM 587 C C . LEU A 1 81 ? 4.858 5.162 14.625 1.00 96.62 81 LEU A C 1
ATOM 589 O O . LEU A 1 81 ? 5.012 5.323 13.418 1.00 96.62 81 LEU A O 1
ATOM 593 N N . LEU A 1 82 ? 5.893 5.178 15.470 1.00 97.38 82 LEU A N 1
ATOM 594 C CA . LEU A 1 82 ? 7.276 5.343 15.010 1.00 97.38 82 LEU A CA 1
ATOM 595 C C . LEU A 1 82 ? 7.714 4.184 14.110 1.00 97.38 82 LEU A C 1
ATOM 597 O O . LEU A 1 82 ? 8.336 4.417 13.074 1.00 97.38 82 LEU A O 1
ATOM 601 N N . LEU A 1 83 ? 7.370 2.948 14.482 1.00 97.75 83 LEU A N 1
ATOM 602 C CA . LEU A 1 83 ? 7.662 1.775 13.660 1.00 97.75 83 LEU A CA 1
ATOM 603 C C . LEU A 1 83 ? 6.898 1.813 12.332 1.00 97.75 83 LEU A C 1
ATOM 605 O O . LEU A 1 83 ? 7.486 1.499 11.303 1.00 97.75 83 LEU A O 1
ATOM 609 N N . ASP A 1 84 ? 5.636 2.242 12.326 1.00 97.31 84 ASP A N 1
ATOM 610 C CA . ASP A 1 84 ? 4.846 2.413 11.099 1.00 97.31 84 ASP A CA 1
ATOM 611 C C . ASP A 1 84 ? 5.502 3.416 10.134 1.00 97.31 84 ASP A C 1
ATOM 613 O O . ASP A 1 84 ? 5.720 3.100 8.963 1.00 97.31 84 ASP A O 1
ATOM 617 N N . ILE A 1 85 ? 5.950 4.572 10.641 1.00 96.19 85 ILE A N 1
ATOM 618 C CA . ILE A 1 85 ? 6.699 5.566 9.852 1.00 96.19 85 ILE A CA 1
ATOM 619 C C . ILE A 1 85 ? 8.007 4.969 9.314 1.00 96.19 85 ILE A C 1
ATOM 621 O O . ILE A 1 85 ? 8.324 5.123 8.132 1.00 96.19 85 ILE A O 1
ATOM 625 N N . PHE A 1 86 ? 8.769 4.265 10.155 1.00 96.44 86 PHE A N 1
ATOM 626 C CA . PHE A 1 86 ? 10.021 3.629 9.740 1.00 96.44 86 PHE A CA 1
ATOM 627 C C . PHE A 1 86 ? 9.808 2.578 8.652 1.00 96.44 86 PHE A C 1
ATOM 629 O O . PHE A 1 86 ? 10.603 2.510 7.709 1.00 96.44 86 PHE A O 1
ATOM 636 N N . TRP A 1 87 ? 8.734 1.793 8.727 1.00 97.56 87 TRP A N 1
ATOM 637 C CA . TRP A 1 87 ? 8.401 0.823 7.689 1.00 97.56 87 TRP A CA 1
ATOM 638 C C . TRP A 1 87 ? 7.872 1.475 6.416 1.00 97.56 87 TRP A C 1
ATOM 640 O O . TRP A 1 87 ? 8.243 1.019 5.338 1.00 97.56 87 TRP A O 1
ATOM 650 N N . GLY A 1 88 ? 7.133 2.582 6.506 1.00 94.25 88 GLY A N 1
ATOM 651 C CA . GLY A 1 88 ? 6.781 3.396 5.340 1.00 94.25 88 GLY A CA 1
ATOM 652 C C . GLY A 1 88 ? 8.026 3.881 4.586 1.00 94.25 88 GLY A C 1
ATOM 653 O O . GLY A 1 88 ? 8.142 3.687 3.374 1.00 94.25 88 GLY A O 1
ATOM 654 N N . CYS A 1 89 ? 9.014 4.419 5.310 1.00 94.00 89 CYS A N 1
ATOM 655 C CA . CYS A 1 89 ? 10.305 4.806 4.735 1.00 94.00 89 CYS A CA 1
ATOM 656 C C . CYS A 1 89 ? 11.066 3.601 4.162 1.00 94.00 89 CYS A C 1
ATOM 658 O O . CYS A 1 89 ? 11.589 3.667 3.053 1.00 94.00 89 CYS A O 1
ATOM 660 N N . THR A 1 90 ? 11.108 2.486 4.894 1.00 94.75 90 THR A N 1
ATOM 661 C CA . THR A 1 90 ? 11.836 1.275 4.485 1.00 94.75 90 THR A CA 1
ATOM 662 C C . THR A 1 90 ? 11.248 0.655 3.228 1.00 94.75 90 THR A C 1
ATOM 664 O O . THR A 1 90 ? 12.005 0.278 2.345 1.00 94.75 90 THR A O 1
ATOM 667 N N . VAL A 1 91 ? 9.922 0.607 3.092 1.00 93.69 91 VAL A N 1
ATOM 668 C CA . VAL A 1 91 ? 9.249 0.174 1.860 1.00 93.69 91 VAL A CA 1
ATOM 669 C C . VAL A 1 91 ? 9.610 1.096 0.693 1.00 93.69 91 VAL A C 1
ATOM 671 O O . VAL A 1 91 ? 9.837 0.609 -0.411 1.00 93.69 91 VAL A O 1
ATOM 674 N N . GLY A 1 92 ? 9.715 2.410 0.911 1.00 89.12 92 GLY A N 1
ATOM 675 C CA . GLY A 1 92 ? 10.179 3.347 -0.118 1.00 89.12 92 GLY A CA 1
ATOM 676 C C . GLY A 1 92 ? 11.624 3.089 -0.561 1.00 89.12 92 GLY A C 1
ATOM 677 O O . GLY A 1 92 ? 11.903 3.074 -1.758 1.00 89.12 92 GLY A O 1
ATOM 678 N N . VAL A 1 93 ? 12.516 2.839 0.401 1.00 90.25 93 VAL A N 1
ATOM 679 C CA . VAL A 1 93 ? 13.947 2.575 0.173 1.00 90.25 93 VAL A CA 1
ATOM 680 C C . VAL A 1 93 ? 14.176 1.213 -0.487 1.00 90.25 93 VAL A C 1
ATOM 682 O O . VAL A 1 93 ? 14.821 1.128 -1.520 1.00 90.25 93 VAL A O 1
ATOM 685 N N . VAL A 1 94 ? 13.608 0.139 0.064 1.00 89.12 94 VAL A N 1
ATOM 686 C CA . VAL A 1 94 ? 13.785 -1.237 -0.437 1.00 89.12 94 VAL A CA 1
ATOM 687 C C . VAL A 1 94 ? 13.221 -1.409 -1.846 1.00 89.12 94 VAL A C 1
ATOM 689 O O . VAL A 1 94 ? 13.748 -2.184 -2.637 1.00 89.12 94 VAL A O 1
ATOM 692 N N . ASN A 1 95 ? 12.167 -0.669 -2.191 1.00 83.19 95 ASN A N 1
ATOM 693 C CA . ASN A 1 95 ? 11.573 -0.724 -3.526 1.00 83.19 95 ASN A CA 1
ATOM 694 C C . ASN A 1 95 ? 12.229 0.242 -4.522 1.00 83.19 95 ASN A C 1
ATOM 696 O O . ASN A 1 95 ? 11.672 0.532 -5.594 1.00 83.19 95 ASN A O 1
ATOM 700 N N . LYS A 1 96 ? 13.414 0.763 -4.197 1.00 80.44 96 LYS A N 1
ATOM 701 C CA . LYS A 1 96 ? 14.164 1.605 -5.111 1.00 80.44 96 LYS A CA 1
ATOM 702 C C . LYS A 1 96 ? 14.839 0.781 -6.218 1.00 80.44 96 LYS A C 1
ATOM 704 O O . LYS A 1 96 ? 15.961 0.328 -6.105 1.00 80.44 96 LYS A O 1
ATOM 709 N N . SER A 1 97 ? 14.144 0.624 -7.341 1.00 58.19 97 SER A N 1
ATOM 710 C CA . SER A 1 97 ? 14.652 0.144 -8.641 1.00 58.19 97 SER A CA 1
ATOM 711 C C . SER A 1 97 ? 15.752 0.930 -9.370 1.00 58.19 97 SER A C 1
ATOM 713 O O . SER A 1 97 ? 15.945 0.656 -10.548 1.00 58.19 97 SER A O 1
ATOM 715 N N . ASP A 1 98 ? 16.421 1.908 -8.751 1.00 56.50 98 ASP A N 1
ATOM 716 C CA . ASP A 1 98 ? 17.369 2.765 -9.493 1.00 56.50 98 ASP A CA 1
ATOM 717 C C . ASP A 1 98 ? 18.764 2.147 -9.606 1.00 56.50 98 ASP A C 1
ATOM 719 O O . ASP A 1 98 ? 19.509 2.523 -10.504 1.00 56.50 98 ASP A O 1
ATOM 723 N N . ASP A 1 99 ? 19.099 1.174 -8.758 1.00 52.81 99 ASP A N 1
ATOM 724 C CA . ASP A 1 99 ? 20.365 0.466 -8.869 1.00 52.81 99 ASP A CA 1
ATOM 725 C C . ASP A 1 99 ? 20.174 -0.877 -9.574 1.00 52.81 99 ASP A C 1
ATOM 727 O O . ASP A 1 99 ? 19.434 -1.757 -9.116 1.00 52.81 99 ASP A O 1
ATOM 731 N N . ASP A 1 100 ? 20.957 -1.057 -10.640 1.00 48.72 100 ASP A N 1
ATOM 732 C CA . ASP A 1 100 ? 21.218 -2.295 -11.402 1.00 48.72 100 ASP A CA 1
ATOM 733 C C . ASP A 1 100 ? 21.639 -3.486 -10.501 1.00 48.72 100 ASP A C 1
ATOM 735 O O . ASP A 1 100 ? 21.859 -4.612 -10.939 1.00 48.72 100 ASP A O 1
ATOM 739 N N . GLN A 1 101 ? 21.755 -3.245 -9.192 1.00 42.28 101 GLN A N 1
ATOM 740 C CA . GLN A 1 101 ? 22.123 -4.203 -8.164 1.00 42.28 101 GLN A CA 1
ATOM 741 C C . GLN A 1 101 ? 20.925 -4.951 -7.557 1.00 42.28 101 GLN A C 1
ATOM 743 O O . GLN A 1 101 ? 21.101 -6.086 -7.113 1.00 42.28 101 GLN A O 1
ATOM 748 N N . MET A 1 102 ? 19.709 -4.387 -7.532 1.00 43.12 102 MET A N 1
ATOM 749 C CA . MET A 1 102 ? 18.517 -5.088 -7.002 1.00 43.12 102 MET A CA 1
ATOM 750 C C . MET A 1 102 ? 17.653 -5.747 -8.081 1.00 43.12 102 MET A C 1
ATOM 752 O O . MET A 1 102 ? 16.728 -6.495 -7.758 1.00 43.12 102 MET A O 1
ATOM 756 N N . PHE A 1 103 ? 17.963 -5.499 -9.350 1.00 46.56 103 PHE A N 1
ATOM 757 C CA . PHE A 1 103 ? 17.171 -5.939 -10.484 1.00 46.56 103 PHE A CA 1
ATOM 758 C C . PHE A 1 103 ? 18.110 -6.475 -11.562 1.00 46.56 103 PHE A C 1
ATOM 760 O O . PHE A 1 103 ? 18.839 -5.713 -12.175 1.00 46.56 103 PHE A O 1
ATOM 767 N N . ALA A 1 104 ? 18.108 -7.789 -11.797 1.00 45.44 104 ALA A N 1
ATOM 768 C CA . ALA A 1 104 ? 18.923 -8.379 -12.855 1.00 45.44 104 ALA A CA 1
ATOM 769 C C . ALA A 1 104 ? 18.385 -7.930 -14.225 1.00 45.44 104 ALA A C 1
ATOM 771 O O . ALA A 1 104 ? 17.352 -8.434 -14.653 1.00 45.44 104 ALA A O 1
ATOM 772 N N . ASN A 1 105 ? 19.040 -6.957 -14.871 1.00 49.25 105 ASN A N 1
ATOM 773 C CA . ASN A 1 105 ? 18.836 -6.472 -16.251 1.00 49.25 105 ASN A CA 1
ATOM 774 C C . ASN A 1 105 ? 17.400 -6.103 -16.690 1.00 49.25 105 ASN A C 1
ATOM 776 O O . ASN A 1 105 ? 17.155 -5.895 -17.878 1.00 49.25 105 ASN A O 1
ATOM 780 N N . ALA A 1 106 ? 16.426 -6.074 -15.778 1.00 49.94 106 ALA A N 1
ATOM 781 C CA . ALA A 1 106 ? 15.033 -6.220 -16.184 1.00 49.94 106 ALA A CA 1
ATOM 782 C C . ALA A 1 106 ? 14.034 -6.071 -15.018 1.00 49.94 106 ALA A C 1
ATOM 784 O O . ALA A 1 106 ? 13.096 -6.834 -14.941 1.00 49.94 106 ALA A O 1
ATOM 785 N N . ALA A 1 107 ? 14.202 -5.155 -14.059 1.00 53.62 107 ALA A N 1
ATOM 786 C CA . ALA A 1 107 ? 13.176 -4.854 -13.033 1.00 53.62 107 ALA A CA 1
ATOM 787 C C . ALA A 1 107 ? 12.521 -6.062 -12.281 1.00 53.62 107 ALA A C 1
ATOM 789 O O . ALA A 1 107 ? 11.463 -5.910 -11.670 1.00 53.62 107 ALA A O 1
ATOM 790 N N . SER A 1 108 ? 13.162 -7.243 -12.233 1.00 61.25 108 SER A N 1
ATOM 791 C CA . SER A 1 108 ? 12.761 -8.399 -11.413 1.00 61.25 108 SER A CA 1
ATOM 792 C C . SER A 1 108 ? 13.289 -8.343 -9.971 1.00 61.25 108 SER A C 1
ATOM 794 O O . SER A 1 108 ? 14.499 -8.223 -9.774 1.00 61.25 108 SER A O 1
ATOM 796 N N . VAL A 1 109 ? 12.421 -8.504 -8.967 1.00 71.94 109 VAL A N 1
ATOM 797 C CA . VAL A 1 109 ? 12.807 -8.553 -7.541 1.00 71.94 109 VAL A CA 1
ATOM 798 C C . VAL A 1 109 ? 13.948 -9.560 -7.286 1.00 71.94 109 VAL A C 1
ATOM 800 O O . VAL A 1 109 ? 13.716 -10.767 -7.339 1.00 71.94 109 VAL A O 1
ATOM 803 N N . ARG A 1 110 ? 15.166 -9.089 -6.959 1.00 73.75 110 ARG A N 1
ATOM 804 C CA . ARG A 1 110 ? 16.323 -9.966 -6.658 1.00 73.75 110 ARG A CA 1
ATOM 805 C C . ARG A 1 110 ? 16.155 -10.763 -5.365 1.00 73.75 110 ARG A C 1
ATOM 807 O O . ARG A 1 110 ? 16.559 -11.919 -5.310 1.00 73.75 110 ARG A O 1
ATOM 814 N N . ASN A 1 111 ? 15.541 -10.174 -4.336 1.00 89.25 111 ASN A N 1
ATOM 815 C CA . ASN A 1 111 ? 15.248 -10.861 -3.077 1.00 89.25 111 ASN A CA 1
ATOM 816 C C . ASN A 1 111 ? 13.753 -10.760 -2.744 1.00 89.25 111 ASN A C 1
ATOM 818 O O . ASN A 1 111 ? 13.270 -9.753 -2.221 1.00 89.25 111 ASN A O 1
ATOM 822 N N . ALA A 1 112 ? 13.014 -11.824 -3.063 1.00 90.81 112 ALA A N 1
ATOM 823 C CA . ALA A 1 112 ? 11.574 -11.907 -2.833 1.00 90.81 112 ALA A CA 1
ATOM 824 C C . ALA A 1 112 ? 11.206 -11.722 -1.353 1.00 90.81 112 ALA A C 1
ATOM 826 O O . ALA A 1 112 ? 10.228 -11.043 -1.046 1.00 90.81 112 ALA A O 1
ATOM 827 N N . ASN A 1 113 ? 12.003 -12.278 -0.435 1.00 95.00 113 ASN A N 1
ATOM 828 C CA . ASN A 1 113 ? 11.741 -12.163 0.997 1.00 95.00 113 ASN A CA 1
ATOM 829 C C . ASN A 1 113 ? 11.823 -10.705 1.453 1.00 95.00 113 ASN A C 1
ATOM 831 O O . ASN A 1 113 ? 10.916 -10.219 2.124 1.00 95.00 113 ASN A O 1
ATOM 835 N N . LEU A 1 114 ? 12.865 -9.985 1.035 1.00 93.44 114 LEU A N 1
ATOM 836 C CA . LEU A 1 114 ? 13.027 -8.568 1.351 1.00 93.44 114 LEU A CA 1
ATOM 837 C C . LEU A 1 114 ? 11.834 -7.734 0.848 1.00 93.44 114 LEU A C 1
ATOM 839 O O . LEU A 1 114 ? 11.295 -6.910 1.589 1.00 93.44 114 LEU A O 1
ATOM 843 N N . TYR A 1 115 ? 11.369 -7.997 -0.376 1.00 92.06 115 TYR A N 1
ATOM 844 C CA . TYR A 1 115 ? 10.217 -7.309 -0.961 1.00 92.06 115 TYR A CA 1
ATOM 845 C C . TYR A 1 115 ? 8.903 -7.612 -0.221 1.00 92.06 115 TYR A C 1
ATOM 847 O O . TYR A 1 115 ? 8.255 -6.698 0.286 1.00 92.06 115 TYR A O 1
ATOM 855 N N . TYR A 1 116 ? 8.495 -8.882 -0.116 1.00 94.75 116 TYR A N 1
ATOM 856 C CA . TYR A 1 116 ? 7.181 -9.215 0.450 1.00 94.75 116 TYR A CA 1
ATOM 857 C C . TYR A 1 116 ? 7.112 -8.961 1.953 1.00 94.75 116 TYR A C 1
ATOM 859 O O . TYR A 1 116 ? 6.102 -8.452 2.439 1.00 94.75 116 TYR A O 1
ATOM 867 N N . PHE A 1 117 ? 8.171 -9.284 2.701 1.00 96.88 117 PHE A N 1
ATOM 868 C CA . PHE A 1 117 ? 8.140 -9.122 4.151 1.00 96.88 117 PHE A CA 1
ATOM 869 C C . PHE A 1 117 ? 8.331 -7.668 4.594 1.00 96.88 117 PHE A C 1
ATOM 871 O O . PHE A 1 117 ? 7.817 -7.319 5.652 1.00 96.88 117 PHE A O 1
ATOM 878 N N . SER A 1 118 ? 8.954 -6.7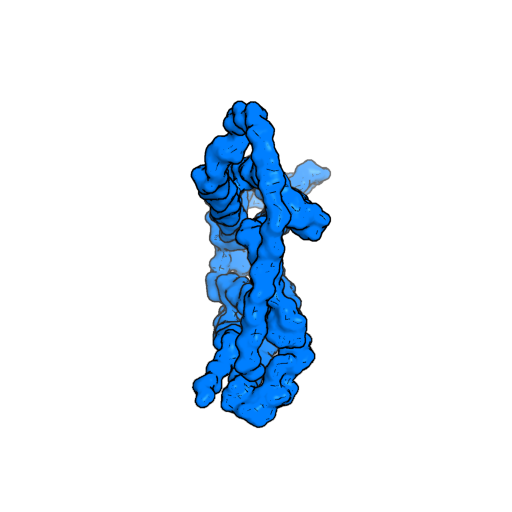89 3.795 1.00 96.38 118 SER A N 1
ATOM 879 C CA . SER A 1 118 ? 8.950 -5.348 4.105 1.00 96.38 118 SER A CA 1
ATOM 880 C C . SER A 1 118 ? 7.546 -4.745 3.986 1.00 96.38 118 SER A C 1
ATOM 882 O O . SER A 1 118 ? 7.108 -4.030 4.889 1.00 96.38 118 SER A O 1
ATOM 884 N N . TRP A 1 119 ? 6.794 -5.116 2.944 1.00 96.12 119 TRP A N 1
ATOM 885 C CA . TRP A 1 119 ? 5.372 -4.782 2.823 1.00 96.12 119 TRP A CA 1
ATOM 886 C C . TRP A 1 119 ? 4.535 -5.392 3.952 1.00 96.12 119 TRP A C 1
ATOM 888 O O . TRP A 1 119 ? 3.693 -4.705 4.529 1.00 96.12 119 TRP A O 1
ATOM 898 N N . ALA A 1 120 ? 4.778 -6.657 4.310 1.00 96.50 120 ALA A N 1
ATOM 899 C CA . ALA A 1 120 ? 4.072 -7.311 5.412 1.00 96.50 120 ALA A CA 1
ATOM 900 C C . ALA A 1 120 ? 4.329 -6.611 6.756 1.00 96.50 120 ALA A C 1
ATOM 902 O O . ALA A 1 120 ? 3.385 -6.409 7.522 1.00 96.50 120 ALA A O 1
ATOM 903 N N . CYS A 1 121 ? 5.568 -6.192 7.033 1.00 97.75 121 CYS A N 1
ATOM 904 C CA . CYS A 1 121 ? 5.894 -5.387 8.209 1.00 97.75 121 CYS A CA 1
ATOM 905 C C . CYS A 1 121 ? 5.142 -4.056 8.210 1.00 97.75 121 CYS A C 1
ATOM 907 O O . CYS A 1 121 ? 4.534 -3.723 9.224 1.00 97.75 121 CYS A O 1
ATOM 909 N N . PHE A 1 122 ? 5.133 -3.333 7.085 1.00 97.19 122 PHE A N 1
ATOM 910 C CA . PHE A 1 122 ? 4.407 -2.068 6.965 1.00 97.19 122 PHE A CA 1
ATOM 911 C C . PHE A 1 122 ? 2.910 -2.243 7.244 1.00 97.19 122 PHE A C 1
ATOM 913 O O . PHE A 1 122 ? 2.378 -1.614 8.151 1.00 97.19 122 PHE A O 1
ATOM 920 N N . VAL A 1 123 ? 2.248 -3.186 6.565 1.00 95.19 123 VAL A N 1
ATOM 921 C CA . VAL A 1 123 ? 0.818 -3.468 6.787 1.00 95.19 123 VAL A CA 1
ATOM 922 C C . VAL A 1 123 ? 0.549 -3.877 8.238 1.00 95.19 123 VAL A C 1
ATOM 924 O O . VAL A 1 123 ? -0.425 -3.425 8.838 1.00 95.19 123 VAL A O 1
ATOM 927 N N . THR A 1 124 ? 1.411 -4.709 8.827 1.00 97.06 124 THR A N 1
ATOM 928 C CA . THR A 1 124 ? 1.256 -5.146 10.224 1.00 97.06 124 THR A CA 1
ATOM 929 C C . THR A 1 124 ? 1.409 -3.977 11.196 1.00 97.06 124 THR A C 1
ATOM 931 O O . THR A 1 124 ? 0.621 -3.870 12.135 1.00 97.06 124 THR A O 1
ATOM 934 N N . ALA A 1 125 ? 2.370 -3.078 10.964 1.00 97.38 125 ALA A N 1
ATOM 935 C CA . ALA A 1 125 ? 2.563 -1.872 11.763 1.00 97.38 125 ALA A CA 1
ATOM 936 C C . ALA A 1 125 ? 1.357 -0.924 11.654 1.00 97.38 125 ALA A C 1
ATOM 938 O O . ALA A 1 125 ? 0.836 -0.480 12.677 1.00 97.38 125 ALA A O 1
ATOM 939 N N . THR A 1 126 ? 0.815 -0.722 10.452 1.00 94.00 126 THR A N 1
ATOM 940 C CA . THR A 1 126 ? -0.390 0.094 10.254 1.00 94.00 126 THR A CA 1
ATOM 941 C C . THR A 1 126 ? -1.597 -0.509 10.979 1.00 94.00 126 THR A C 1
ATOM 943 O O . THR A 1 126 ? -2.315 0.188 11.697 1.00 94.00 126 THR A O 1
ATOM 946 N N . VAL A 1 127 ? -1.815 -1.825 10.865 1.00 94.38 127 VAL A N 1
ATOM 947 C CA . VAL A 1 127 ? -2.896 -2.530 11.582 1.00 94.38 127 VAL A CA 1
ATOM 948 C C . VAL A 1 127 ? -2.713 -2.432 13.097 1.00 94.38 127 VAL A C 1
ATOM 950 O O . VAL A 1 127 ? -3.691 -2.302 13.836 1.00 94.38 127 VAL A O 1
ATOM 953 N N . LEU A 1 128 ? -1.472 -2.469 13.579 1.00 96.25 128 LEU A N 1
ATOM 954 C CA . LEU A 1 128 ? -1.152 -2.286 14.987 1.00 96.25 128 LEU A CA 1
ATOM 955 C C . LEU A 1 128 ? -1.521 -0.873 15.469 1.00 96.25 128 LEU A C 1
ATOM 957 O O . LEU A 1 128 ? -2.181 -0.757 16.502 1.00 96.25 128 LEU A O 1
ATOM 961 N N . VAL A 1 129 ? -1.183 0.173 14.706 1.00 95.31 129 VAL A N 1
ATOM 962 C CA . VAL A 1 129 ? -1.572 1.568 14.992 1.00 95.31 129 VAL A CA 1
ATOM 963 C C . VAL A 1 129 ? -3.094 1.723 15.010 1.00 95.31 129 VAL A C 1
ATOM 965 O O . VAL A 1 129 ? -3.642 2.299 15.950 1.00 95.31 129 VAL A O 1
ATOM 968 N N . VAL A 1 130 ? -3.801 1.154 14.028 1.00 91.75 130 VAL A N 1
ATOM 969 C CA . VAL A 1 130 ? -5.274 1.181 13.963 1.00 91.75 130 VAL A CA 1
ATOM 970 C C . VAL A 1 130 ? -5.897 0.489 15.179 1.00 91.75 130 VAL A C 1
ATOM 972 O O . VAL A 1 130 ? -6.796 1.040 15.817 1.00 91.75 130 VAL A O 1
ATOM 975 N N . ASN A 1 131 ? -5.404 -0.697 15.545 1.00 93.19 131 ASN A N 1
ATOM 976 C CA . ASN A 1 131 ? -5.894 -1.437 16.710 1.00 93.19 131 ASN A CA 1
ATOM 977 C C . ASN A 1 131 ? -5.583 -0.722 18.028 1.00 93.19 131 ASN A C 1
ATOM 979 O O . ASN A 1 131 ? -6.398 -0.755 18.952 1.00 93.19 131 ASN A O 1
ATOM 983 N N . TYR A 1 132 ? -4.418 -0.078 18.122 1.00 94.38 132 TYR A N 1
ATOM 984 C CA . TYR A 1 132 ? -4.068 0.760 19.259 1.00 94.38 132 TYR A CA 1
ATOM 985 C C . TYR A 1 132 ? -5.040 1.937 19.387 1.00 94.38 132 TYR A C 1
ATOM 987 O O . TYR A 1 132 ? -5.636 2.110 20.446 1.00 94.38 132 TYR A O 1
ATOM 995 N N . ALA A 1 133 ? -5.261 2.694 18.308 1.00 91.50 133 ALA A N 1
ATOM 996 C CA . ALA A 1 133 ? -6.155 3.849 18.311 1.00 91.50 133 ALA A CA 1
ATOM 997 C C . ALA A 1 133 ? -7.591 3.467 18.703 1.00 91.50 133 ALA A C 1
ATOM 999 O O . ALA A 1 133 ? -8.217 4.154 19.515 1.00 91.50 133 ALA A O 1
ATOM 1000 N N . ARG A 1 134 ? -8.077 2.321 18.206 1.00 90.94 134 ARG A N 1
ATOM 1001 C CA . ARG A 1 134 ? -9.378 1.756 18.586 1.00 90.94 134 ARG A CA 1
ATOM 1002 C C . ARG A 1 134 ? -9.485 1.486 20.080 1.00 90.94 134 ARG A C 1
ATOM 1004 O O . ARG A 1 134 ? -10.487 1.837 20.690 1.00 90.94 134 ARG A O 1
ATOM 1011 N N . HIS A 1 135 ? -8.467 0.869 20.671 1.00 92.06 135 HIS A N 1
ATOM 1012 C CA . HIS A 1 135 ? -8.484 0.521 22.089 1.00 92.06 135 HIS A CA 1
ATOM 1013 C C . HIS A 1 135 ? -8.256 1.734 23.002 1.00 92.06 135 HIS A C 1
ATOM 1015 O O . HIS A 1 135 ? -8.919 1.862 24.023 1.00 92.06 135 HIS A O 1
ATOM 1021 N N . ALA A 1 136 ? -7.297 2.602 22.672 1.00 92.25 136 ALA A N 1
ATOM 1022 C CA . ALA A 1 136 ? -6.883 3.710 23.531 1.00 92.25 136 ALA A CA 1
ATOM 1023 C C . ALA A 1 136 ? -7.876 4.880 23.517 1.00 92.25 136 ALA A C 1
ATOM 1025 O O . ALA A 1 136 ? -8.091 5.509 24.549 1.00 92.25 136 ALA A O 1
ATOM 1026 N N . TYR A 1 137 ? -8.489 5.159 22.364 1.00 91.44 137 TYR A N 1
ATOM 1027 C CA . TYR A 1 137 ? -9.362 6.322 22.184 1.00 91.44 137 TYR A CA 1
ATOM 1028 C C . TYR A 1 137 ? -10.827 5.953 21.930 1.00 91.44 137 TYR A C 1
ATOM 1030 O O . TYR A 1 137 ? -11.643 6.841 21.707 1.00 91.44 137 TYR A O 1
ATOM 1038 N N . GLY A 1 138 ? -11.169 4.659 21.899 1.00 88.00 138 GLY A N 1
ATOM 1039 C CA . GLY A 1 138 ? -12.501 4.206 21.478 1.00 88.00 138 GLY A CA 1
ATOM 1040 C C . GLY A 1 138 ? -12.813 4.533 20.012 1.00 88.00 138 GLY A C 1
ATOM 1041 O O . GLY A 1 138 ? -13.960 4.426 19.586 1.00 88.00 138 GLY A O 1
ATOM 1042 N N . LEU A 1 139 ? -11.803 4.942 19.233 1.00 86.12 139 LEU A N 1
ATOM 1043 C CA . LEU A 1 139 ? -11.943 5.305 17.829 1.00 86.12 139 LEU A CA 1
ATOM 1044 C C . LEU A 1 139 ? -12.013 4.031 16.995 1.00 86.12 139 LEU A C 1
ATOM 1046 O O . LEU A 1 139 ? -11.007 3.562 16.459 1.00 86.12 139 LEU A O 1
ATOM 1050 N N . ASP A 1 140 ? -13.201 3.447 16.882 1.00 86.62 140 ASP A N 1
ATOM 1051 C CA . ASP A 1 140 ? -13.429 2.353 15.946 1.00 86.62 140 ASP A CA 1
ATOM 1052 C C . ASP A 1 140 ? -13.464 2.895 14.513 1.00 86.62 140 ASP A C 1
ATOM 1054 O O . ASP A 1 140 ? -14.515 3.010 13.894 1.00 86.62 140 ASP A O 1
ATOM 1058 N N . MET A 1 141 ? -12.290 3.260 13.986 1.00 80.19 141 MET A N 1
ATOM 1059 C CA . MET A 1 141 ? -12.143 3.796 12.631 1.00 80.19 141 MET A CA 1
ATOM 1060 C C . MET A 1 141 ? -12.731 2.842 11.591 1.00 80.19 141 MET A C 1
ATOM 1062 O O . MET A 1 141 ? -13.287 3.294 10.599 1.00 80.19 141 MET A O 1
ATOM 1066 N N . VAL A 1 142 ? -12.644 1.528 11.819 1.00 82.19 142 VAL A N 1
ATOM 1067 C CA . VAL A 1 142 ? -13.203 0.527 10.905 1.00 82.19 142 VAL A CA 1
ATOM 1068 C C . VAL A 1 142 ? -14.726 0.542 10.962 1.00 82.19 142 VAL A C 1
ATOM 1070 O O . VAL A 1 142 ? -15.359 0.556 9.907 1.00 82.19 142 VAL A O 1
ATOM 1073 N N . ALA A 1 143 ? -15.322 0.563 12.158 1.00 84.88 143 ALA A N 1
ATOM 1074 C CA . ALA A 1 143 ? -16.771 0.666 12.293 1.00 84.88 143 ALA A CA 1
ATOM 1075 C C . ALA A 1 143 ? -17.294 2.011 11.785 1.00 84.88 143 ALA A C 1
ATOM 1077 O O . ALA A 1 143 ? -18.274 2.014 11.058 1.00 84.88 143 ALA A O 1
ATOM 1078 N N . GLU A 1 144 ? -16.623 3.124 12.078 1.00 83.44 144 GLU A N 1
ATOM 1079 C CA . GLU A 1 144 ? -17.005 4.459 11.610 1.00 83.44 144 GLU A CA 1
ATOM 1080 C C . GLU A 1 144 ? -16.919 4.556 10.081 1.00 83.44 144 GLU A C 1
ATOM 1082 O O . GLU A 1 144 ? -17.865 4.994 9.428 1.00 83.44 144 GLU A O 1
ATOM 1087 N N . VAL A 1 145 ? -15.827 4.069 9.476 1.00 83.44 145 VAL A N 1
ATOM 1088 C CA . VAL A 1 145 ? -15.691 3.992 8.012 1.00 83.44 145 VAL A CA 1
ATOM 1089 C C . VAL A 1 145 ? -16.776 3.099 7.415 1.00 83.44 145 VAL A C 1
ATOM 1091 O O . VAL A 1 145 ? -17.373 3.466 6.405 1.00 83.44 145 VAL A O 1
ATOM 1094 N N . ARG A 1 146 ? -17.072 1.953 8.042 1.00 83.81 146 ARG A N 1
ATOM 1095 C CA . ARG A 1 146 ? -18.124 1.032 7.591 1.00 83.81 146 ARG A CA 1
ATOM 1096 C C . ARG A 1 146 ? -19.521 1.638 7.738 1.00 83.81 146 ARG A C 1
ATOM 1098 O O . ARG A 1 146 ? -20.345 1.436 6.852 1.00 83.81 146 ARG A O 1
ATOM 1105 N N . ASN A 1 147 ? -19.767 2.390 8.807 1.00 84.00 147 ASN A N 1
ATOM 1106 C CA . ASN A 1 147 ? -21.029 3.069 9.088 1.00 84.00 147 ASN A CA 1
ATOM 1107 C C . ASN A 1 147 ? -21.281 4.211 8.093 1.00 84.00 147 ASN A C 1
ATOM 1109 O O . ASN A 1 147 ? -22.403 4.408 7.643 1.00 84.00 147 ASN A O 1
ATOM 1113 N N . ARG A 1 148 ? -20.218 4.902 7.658 1.00 81.88 148 ARG A N 1
ATOM 1114 C CA . ARG A 1 148 ? -20.270 5.893 6.565 1.00 81.88 148 ARG A CA 1
ATOM 1115 C C . ARG A 1 148 ? -20.412 5.273 5.172 1.00 81.88 148 ARG A C 1
ATOM 1117 O O . ARG A 1 148 ? -20.641 5.984 4.195 1.00 81.88 148 ARG A O 1
ATOM 1124 N N . GLY A 1 149 ? -20.264 3.956 5.061 1.00 84.62 149 GLY A N 1
ATOM 1125 C CA . GLY A 1 149 ? -20.541 3.189 3.855 1.00 84.62 149 GLY A CA 1
ATOM 1126 C C . GLY A 1 149 ? -19.585 2.014 3.688 1.00 84.62 149 GLY A C 1
ATOM 1127 O O . GLY A 1 149 ? -18.366 2.181 3.712 1.00 84.62 149 GLY A O 1
ATOM 1128 N N . SER A 1 150 ? -20.135 0.831 3.405 1.00 88.00 150 SER A N 1
ATOM 1129 C CA . SER A 1 150 ? -19.373 -0.412 3.183 1.00 88.00 150 SER A CA 1
ATOM 1130 C C . SER A 1 150 ? -18.247 -0.268 2.151 1.00 88.00 150 SER A C 1
ATOM 1132 O O . SER A 1 150 ? -17.201 -0.895 2.285 1.00 88.00 150 SER A O 1
ATOM 1134 N N . ARG A 1 151 ? -18.438 0.602 1.151 1.00 94.00 151 ARG A N 1
ATOM 1135 C CA . ARG A 1 151 ? -17.492 0.856 0.055 1.00 94.00 151 ARG A CA 1
ATOM 1136 C C . ARG A 1 151 ? -16.413 1.902 0.357 1.00 94.00 151 ARG A C 1
ATOM 1138 O O . ARG A 1 151 ? -15.483 2.038 -0.433 1.00 94.00 151 ARG A O 1
ATOM 1145 N N . LEU A 1 152 ? -16.512 2.669 1.449 1.00 93.06 152 LEU A N 1
ATOM 1146 C CA . LEU A 1 152 ? -15.571 3.766 1.730 1.00 93.06 152 LEU A CA 1
ATOM 1147 C C . LEU A 1 152 ? -14.132 3.256 1.916 1.00 93.06 152 LEU A C 1
ATOM 1149 O O . LEU A 1 152 ? -13.193 3.868 1.411 1.00 93.06 152 LEU A O 1
ATOM 1153 N N . SER A 1 153 ? -13.964 2.107 2.574 1.00 92.19 153 SER A N 1
ATOM 1154 C CA . SER A 1 153 ? -12.659 1.459 2.750 1.00 92.19 153 SER A CA 1
ATOM 1155 C C . SER A 1 153 ? -12.033 1.036 1.418 1.00 92.19 153 SER A C 1
ATOM 1157 O O . SER A 1 153 ? -10.839 1.237 1.216 1.00 92.19 153 SER A O 1
ATOM 1159 N N . ALA A 1 154 ? -12.832 0.512 0.485 1.00 95.12 154 ALA A N 1
ATOM 1160 C CA . ALA A 1 154 ? -12.367 0.126 -0.844 1.00 95.12 154 ALA A CA 1
ATOM 1161 C C . ALA A 1 154 ? -11.956 1.343 -1.689 1.00 95.12 154 ALA A C 1
ATOM 1163 O O . ALA A 1 154 ? -10.934 1.291 -2.370 1.00 95.12 154 ALA A O 1
ATOM 1164 N N . TRP A 1 155 ? -12.683 2.463 -1.596 1.00 96.94 155 TRP A N 1
ATOM 1165 C CA . TRP A 1 155 ? -12.271 3.721 -2.228 1.00 96.94 155 TRP A CA 1
ATOM 1166 C C . TRP A 1 155 ? -10.970 4.273 -1.639 1.00 96.94 155 TRP A C 1
ATOM 1168 O O . TRP A 1 155 ? -10.087 4.677 -2.390 1.00 96.94 155 TRP A O 1
ATOM 1178 N N . ALA A 1 156 ? -10.811 4.248 -0.314 1.00 94.69 156 ALA A N 1
ATOM 1179 C CA . ALA A 1 156 ? -9.569 4.666 0.337 1.00 94.69 156 ALA A CA 1
ATOM 1180 C C . ALA A 1 156 ? -8.384 3.762 -0.049 1.00 94.69 156 ALA A C 1
ATOM 1182 O O . ALA A 1 156 ? -7.299 4.258 -0.356 1.00 94.69 156 ALA A O 1
ATOM 1183 N N . ALA A 1 157 ? -8.598 2.445 -0.109 1.00 94.44 157 ALA A N 1
ATOM 1184 C CA . ALA A 1 157 ? -7.599 1.507 -0.610 1.00 94.44 157 ALA A CA 1
ATOM 1185 C C . ALA A 1 157 ? -7.223 1.823 -2.066 1.00 94.44 157 ALA A C 1
ATOM 1187 O O . ALA A 1 157 ? -6.041 1.848 -2.395 1.00 94.44 157 ALA A O 1
ATOM 1188 N N . LEU A 1 158 ? -8.204 2.152 -2.914 1.00 96.81 158 LEU A N 1
ATOM 1189 C CA . LEU A 1 158 ? -7.964 2.520 -4.307 1.00 96.81 158 LEU A CA 1
ATOM 1190 C C . LEU A 1 158 ? -7.150 3.817 -4.445 1.00 96.81 158 LEU A C 1
ATOM 1192 O O . LEU A 1 158 ? -6.322 3.901 -5.351 1.00 96.81 158 LEU A O 1
ATOM 1196 N N . VAL A 1 159 ? -7.319 4.800 -3.548 1.00 97.00 159 VAL A N 1
ATOM 1197 C CA . VAL A 1 159 ? -6.429 5.979 -3.480 1.00 97.00 159 VAL A CA 1
ATOM 1198 C C . VAL A 1 159 ? -4.988 5.532 -3.241 1.00 97.00 159 VAL A C 1
ATOM 1200 O O . VAL A 1 159 ? -4.092 5.927 -3.987 1.00 97.00 159 VAL A O 1
ATOM 1203 N N . ALA A 1 160 ? -4.762 4.689 -2.230 1.00 94.56 160 ALA A N 1
ATOM 1204 C CA . ALA A 1 160 ? -3.425 4.230 -1.866 1.00 94.56 160 ALA A CA 1
ATOM 1205 C C . ALA A 1 160 ? -2.759 3.438 -3.003 1.00 94.56 160 ALA A C 1
ATOM 1207 O O . ALA A 1 160 ? -1.625 3.734 -3.381 1.00 94.56 160 ALA A O 1
ATOM 1208 N N . THR A 1 161 ? -3.466 2.477 -3.605 1.00 97.12 161 THR A N 1
ATOM 1209 C CA . THR A 1 161 ? -2.914 1.684 -4.713 1.00 97.12 161 THR A CA 1
ATOM 1210 C C . THR A 1 161 ? -2.664 2.543 -5.951 1.00 97.12 161 THR A C 1
ATOM 1212 O O . THR A 1 161 ? -1.622 2.396 -6.589 1.00 97.12 161 THR A O 1
ATOM 1215 N N . SER A 1 162 ? -3.551 3.496 -6.255 1.00 97.50 162 SER A N 1
ATOM 1216 C CA . SER A 1 162 ? -3.384 4.410 -7.393 1.00 97.50 162 SER A CA 1
ATOM 1217 C C . SER A 1 162 ? -2.203 5.368 -7.201 1.00 97.50 162 SER A C 1
ATOM 1219 O O . SER A 1 162 ? -1.475 5.628 -8.160 1.00 97.50 162 SER A O 1
ATOM 1221 N N . LEU A 1 163 ? -1.951 5.841 -5.971 1.00 95.56 163 LEU A N 1
ATOM 1222 C CA . LEU A 1 163 ? -0.753 6.624 -5.637 1.00 95.56 163 LEU A CA 1
ATOM 1223 C C . LEU A 1 163 ? 0.525 5.818 -5.883 1.00 95.56 163 LEU A C 1
ATOM 1225 O O . LEU A 1 163 ? 1.484 6.351 -6.441 1.00 95.56 163 LEU A O 1
ATOM 1229 N N . ILE A 1 164 ? 0.537 4.532 -5.521 1.00 94.88 164 ILE A N 1
ATOM 1230 C CA . ILE A 1 164 ? 1.699 3.662 -5.741 1.00 94.88 164 ILE A CA 1
ATOM 1231 C C . ILE A 1 164 ? 1.906 3.384 -7.234 1.00 94.88 164 ILE A C 1
ATOM 1233 O O . ILE A 1 164 ? 3.046 3.439 -7.700 1.00 94.88 164 ILE A O 1
ATOM 1237 N N . VAL A 1 165 ? 0.836 3.147 -8.005 1.00 96.38 165 VAL A N 1
ATOM 1238 C CA . VAL A 1 165 ? 0.906 3.001 -9.473 1.00 96.38 165 VAL A CA 1
ATOM 1239 C C . VAL A 1 165 ? 1.451 4.275 -10.117 1.00 96.38 165 VAL A C 1
ATOM 1241 O O . VAL A 1 165 ? 2.378 4.203 -10.927 1.00 96.38 165 VAL A O 1
ATOM 1244 N N . MET A 1 166 ? 0.926 5.440 -9.727 1.00 96.94 166 MET A N 1
ATOM 1245 C CA . MET A 1 166 ? 1.372 6.744 -10.220 1.00 96.94 166 MET A CA 1
ATOM 1246 C C . MET A 1 166 ? 2.847 6.988 -9.888 1.00 96.94 166 MET A C 1
ATOM 1248 O O . MET A 1 166 ? 3.624 7.296 -10.787 1.00 96.94 166 MET A O 1
ATOM 1252 N N . GLY A 1 167 ? 3.241 6.821 -8.623 1.00 93.00 167 GLY A N 1
ATOM 1253 C CA . GLY A 1 167 ? 4.608 7.059 -8.157 1.00 93.00 167 GLY A CA 1
ATOM 1254 C C . GLY A 1 167 ? 5.619 6.101 -8.785 1.00 93.00 167 GLY A C 1
ATOM 1255 O O . GLY A 1 167 ? 6.662 6.539 -9.265 1.00 93.00 167 GLY A O 1
ATOM 1256 N N . SER A 1 168 ? 5.283 4.809 -8.864 1.00 92.62 168 SER A N 1
ATOM 1257 C CA . SER A 1 168 ? 6.143 3.802 -9.500 1.00 92.62 168 SER A CA 1
ATOM 1258 C C . SER A 1 168 ? 6.309 4.081 -10.994 1.00 92.62 168 SER A C 1
ATOM 1260 O O . SER A 1 168 ? 7.427 4.055 -11.502 1.00 92.62 168 SER A O 1
ATOM 1262 N N . SER A 1 169 ? 5.220 4.422 -11.693 1.00 94.00 169 SER A N 1
ATOM 1263 C CA . SER A 1 169 ? 5.275 4.776 -13.117 1.00 94.00 169 SER A CA 1
ATOM 1264 C C . SER A 1 169 ? 6.059 6.068 -13.352 1.00 94.00 169 SER A C 1
ATOM 1266 O O . SER A 1 169 ? 6.883 6.123 -14.256 1.00 94.00 169 SER A O 1
ATOM 1268 N N . ALA A 1 170 ? 5.843 7.108 -12.540 1.00 93.81 170 ALA A N 1
ATOM 1269 C CA . ALA A 1 170 ? 6.526 8.394 -12.689 1.00 93.81 170 ALA A CA 1
ATOM 1270 C C . ALA A 1 170 ? 8.033 8.250 -12.478 1.00 93.81 170 ALA A C 1
ATOM 1272 O O . ALA A 1 170 ? 8.829 8.868 -13.182 1.00 93.81 170 ALA A O 1
ATOM 1273 N N . ARG A 1 171 ? 8.420 7.381 -11.546 1.00 88.94 171 ARG A N 1
ATOM 1274 C CA . ARG A 1 171 ? 9.817 7.065 -11.302 1.00 88.94 171 ARG A CA 1
ATOM 1275 C C . ARG A 1 171 ? 10.454 6.305 -12.461 1.00 88.94 171 ARG A C 1
ATOM 1277 O O . ARG A 1 171 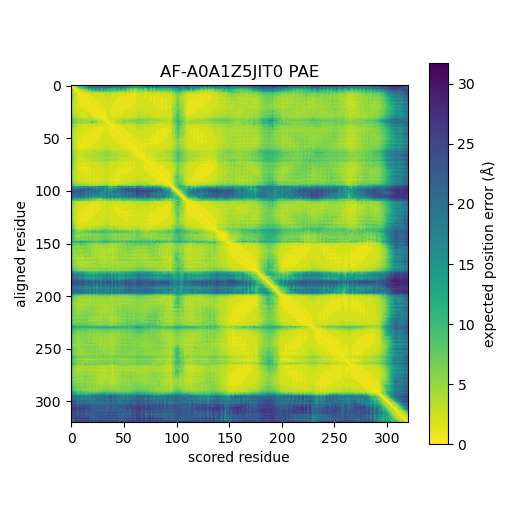? 11.463 6.780 -12.962 1.00 88.94 171 ARG A O 1
ATOM 1284 N N . ILE A 1 172 ? 9.827 5.224 -12.941 1.00 88.75 172 ILE A N 1
ATOM 1285 C CA . ILE A 1 172 ? 10.288 4.486 -14.135 1.00 88.75 172 ILE A CA 1
ATOM 1286 C C . ILE A 1 172 ? 10.398 5.425 -15.344 1.00 88.75 172 ILE A C 1
ATOM 1288 O O . ILE A 1 172 ? 11.326 5.320 -16.142 1.00 88.75 172 ILE A O 1
ATOM 1292 N N . LEU A 1 173 ? 9.459 6.364 -15.484 1.00 90.25 173 LEU A N 1
ATOM 1293 C CA . LEU A 1 173 ? 9.490 7.356 -16.552 1.00 90.25 173 LEU A CA 1
ATOM 1294 C C . LEU A 1 173 ? 10.720 8.263 -16.425 1.00 90.25 173 LEU A C 1
ATOM 1296 O O . LEU A 1 173 ? 11.367 8.540 -17.425 1.00 90.25 173 LEU A O 1
ATOM 1300 N N . ASN A 1 174 ? 11.057 8.709 -15.216 1.00 88.38 174 ASN A N 1
ATOM 1301 C CA . ASN A 1 174 ? 12.212 9.572 -14.988 1.00 88.38 174 ASN A CA 1
ATOM 1302 C C . ASN A 1 174 ? 13.554 8.837 -15.152 1.00 88.38 174 ASN A C 1
ATOM 1304 O O . ASN A 1 174 ? 14.508 9.431 -15.640 1.00 88.38 174 ASN A O 1
ATOM 1308 N N . SER A 1 175 ? 13.636 7.564 -14.753 1.00 84.00 175 SER A N 1
ATOM 1309 C CA . SER A 1 175 ? 14.876 6.778 -14.804 1.00 84.00 175 SER A CA 1
ATOM 1310 C C . SER A 1 175 ? 15.155 6.170 -16.181 1.00 84.00 175 SER A C 1
ATOM 1312 O O . SER A 1 175 ? 16.304 6.141 -16.611 1.00 84.00 175 SER A O 1
ATOM 1314 N N . ASN A 1 176 ? 14.125 5.696 -16.893 1.00 84.06 176 ASN A N 1
ATOM 1315 C CA . ASN A 1 176 ? 14.300 4.872 -18.099 1.00 84.06 176 ASN A CA 1
ATOM 1316 C C . ASN A 1 176 ? 13.903 5.582 -19.399 1.00 84.06 176 ASN A C 1
ATOM 1318 O O . ASN A 1 176 ? 14.183 5.064 -20.479 1.00 84.06 176 ASN A O 1
ATOM 1322 N N . CYS A 1 177 ? 13.237 6.737 -19.328 1.00 86.44 177 CYS A N 1
ATOM 1323 C CA . CYS A 1 177 ? 12.786 7.465 -20.511 1.00 86.44 177 CYS A CA 1
ATOM 1324 C C . CYS A 1 177 ? 13.485 8.823 -20.590 1.00 86.44 177 CYS A C 1
ATOM 1326 O O . CYS A 1 177 ? 12.953 9.803 -20.058 1.00 86.44 177 CYS A O 1
ATOM 1328 N N . PRO A 1 178 ? 14.655 8.911 -21.255 1.00 77.31 178 PRO A N 1
ATOM 1329 C CA . PRO A 1 178 ? 15.345 10.179 -21.417 1.00 77.31 178 PRO A CA 1
ATOM 1330 C C . PRO A 1 178 ? 14.405 11.176 -22.095 1.00 77.31 178 PRO A C 1
ATOM 1332 O O . PRO A 1 178 ? 13.814 10.904 -23.145 1.00 77.31 178 PRO A O 1
ATOM 1335 N N . MET A 1 179 ? 14.229 12.336 -21.466 1.00 72.12 179 MET A N 1
ATOM 1336 C CA . MET A 1 179 ? 13.540 13.453 -22.098 1.00 72.12 179 MET A CA 1
ATOM 1337 C C . MET A 1 179 ? 14.331 13.796 -23.362 1.00 72.12 179 MET A C 1
ATOM 1339 O O . MET A 1 179 ? 15.528 14.059 -23.289 1.00 72.12 179 MET A O 1
ATOM 1343 N N . ALA A 1 180 ? 13.673 13.797 -24.522 1.00 65.50 180 ALA A N 1
ATOM 1344 C CA . ALA A 1 180 ? 14.274 14.082 -25.830 1.00 65.50 180 ALA A CA 1
ATOM 1345 C C . ALA A 1 180 ? 14.807 15.529 -25.982 1.00 65.50 180 ALA A C 1
ATOM 1347 O O . ALA A 1 180 ? 14.949 16.032 -27.092 1.00 65.50 180 ALA A O 1
ATOM 1348 N N . SER A 1 181 ? 15.051 16.229 -24.874 1.00 63.22 181 SER A N 1
ATOM 1349 C CA . SER A 1 181 ? 15.440 17.631 -24.822 1.00 63.22 181 SER A CA 1
ATOM 1350 C C . SER A 1 181 ? 16.917 17.880 -25.110 1.00 63.22 181 SER A C 1
ATOM 1352 O O . SER A 1 181 ? 17.274 19.043 -25.262 1.00 63.22 181 SER A O 1
ATOM 1354 N N . ASP A 1 182 ? 17.763 16.848 -25.220 1.00 66.38 182 ASP A N 1
ATOM 1355 C CA . ASP A 1 182 ? 19.162 17.047 -25.602 1.00 66.38 182 ASP A CA 1
ATOM 1356 C C . ASP A 1 182 ? 19.577 16.188 -26.812 1.00 66.38 182 ASP A C 1
ATOM 1358 O O . ASP A 1 182 ? 20.108 15.084 -26.658 1.00 66.38 182 ASP A O 1
ATOM 1362 N N . PRO A 1 183 ? 19.345 16.678 -28.046 1.00 66.50 183 PRO A N 1
ATOM 1363 C CA . PRO A 1 183 ? 19.802 16.006 -29.262 1.00 66.50 183 PRO A CA 1
ATOM 1364 C C . PRO A 1 183 ? 21.334 15.896 -29.355 1.00 66.50 183 PRO A C 1
ATOM 1366 O O . PRO A 1 183 ? 21.828 15.231 -30.262 1.00 66.50 183 PRO A O 1
ATOM 1369 N N . SER A 1 184 ? 22.096 16.522 -28.446 1.00 66.25 184 SER A N 1
ATOM 1370 C CA . SER A 1 184 ? 23.562 16.476 -28.447 1.00 66.25 184 SER A CA 1
ATOM 1371 C C . SER A 1 184 ? 24.164 15.310 -27.647 1.00 66.25 184 SER A C 1
ATOM 1373 O O . SER A 1 184 ? 25.350 15.022 -27.801 1.00 66.25 184 SER A O 1
ATOM 1375 N N . GLN A 1 185 ? 23.361 14.575 -26.864 1.00 60.69 185 GLN A N 1
ATOM 1376 C CA . GLN A 1 185 ? 23.817 13.428 -26.062 1.00 60.69 185 GLN A CA 1
ATOM 1377 C C . GLN A 1 185 ? 23.606 12.058 -26.740 1.00 60.69 185 GLN A C 1
ATOM 1379 O O . GLN A 1 185 ? 23.671 11.017 -26.093 1.00 60.69 185 GLN A O 1
ATOM 1384 N N . SER A 1 186 ? 23.391 12.025 -28.060 1.00 55.44 186 SER A N 1
ATOM 1385 C CA . SER A 1 186 ? 23.187 10.789 -28.836 1.00 55.44 186 SER A CA 1
ATOM 1386 C C . SER A 1 186 ? 24.479 10.024 -29.171 1.00 55.44 186 SER A C 1
ATOM 1388 O O . SER A 1 186 ? 24.472 9.169 -30.058 1.00 55.44 186 SER A O 1
ATOM 1390 N N . VAL A 1 187 ? 25.607 10.333 -28.524 1.00 57.38 187 VAL A N 1
ATOM 1391 C CA . VAL A 1 187 ? 26.908 9.744 -28.868 1.00 57.38 187 VAL A CA 1
ATOM 1392 C C . VAL A 1 187 ? 27.299 8.658 -27.868 1.00 57.38 187 VAL A C 1
ATOM 1394 O O . VAL A 1 187 ? 27.851 8.919 -26.807 1.00 57.38 187 VAL A O 1
ATOM 1397 N N . ALA A 1 188 ? 27.053 7.427 -28.318 1.00 52.62 188 ALA A N 1
ATOM 1398 C CA . ALA A 1 188 ? 27.885 6.243 -28.126 1.00 52.62 188 ALA A CA 1
ATOM 1399 C C . ALA A 1 188 ? 28.058 5.688 -26.701 1.00 52.62 188 ALA A C 1
ATOM 1401 O O . ALA A 1 188 ? 29.058 5.923 -26.033 1.00 52.62 188 ALA A O 1
ATOM 1402 N N . THR A 1 189 ? 27.220 4.712 -26.354 1.00 53.34 189 THR A N 1
ATOM 1403 C CA . THR A 1 189 ? 27.731 3.333 -26.262 1.00 53.34 189 THR A CA 1
ATOM 1404 C C . THR A 1 189 ? 26.612 2.375 -26.672 1.00 53.34 189 THR A C 1
ATOM 1406 O O . THR A 1 189 ? 25.640 2.176 -25.952 1.00 53.34 189 THR A O 1
ATOM 1409 N N . GLU A 1 190 ? 26.711 1.852 -27.894 1.00 50.41 190 GLU A N 1
ATOM 1410 C CA . GLU A 1 190 ? 25.792 0.871 -28.472 1.00 50.41 190 GLU A CA 1
ATOM 1411 C C . GLU A 1 190 ? 25.817 -0.445 -27.677 1.00 50.41 190 GLU A C 1
ATOM 1413 O O . GLU A 1 190 ? 26.577 -1.359 -27.993 1.00 50.41 190 GLU A O 1
ATOM 1418 N N . SER A 1 191 ? 24.936 -0.611 -26.695 1.00 56.84 191 SER A N 1
ATOM 1419 C CA . SER A 1 191 ? 24.361 -1.931 -26.441 1.00 56.84 191 SER A CA 1
ATOM 1420 C C . SER A 1 191 ? 23.048 -2.007 -27.222 1.00 56.84 191 SER A C 1
ATOM 1422 O O . SER A 1 191 ? 22.023 -1.443 -26.847 1.00 56.84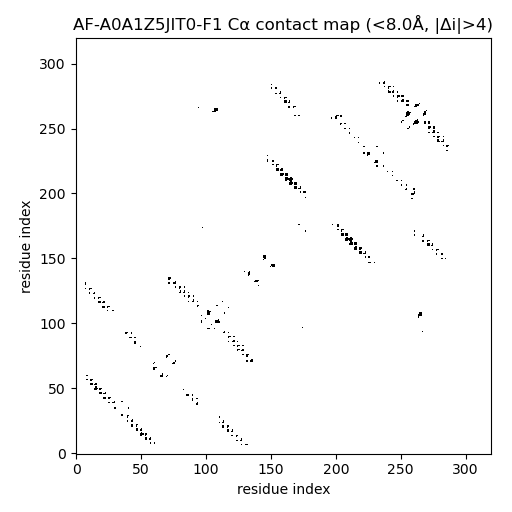 191 SER A O 1
ATOM 1424 N N . LYS A 1 192 ? 23.084 -2.683 -28.378 1.00 49.44 192 LYS A N 1
ATOM 1425 C CA . LYS A 1 192 ? 21.930 -2.885 -29.281 1.00 49.44 192 LYS A CA 1
ATOM 1426 C C . LYS A 1 192 ? 20.683 -3.466 -28.592 1.00 49.44 192 LYS A C 1
ATOM 1428 O O . LYS A 1 192 ? 19.591 -3.352 -29.139 1.00 49.44 192 LYS A O 1
ATOM 1433 N N . GLU A 1 193 ? 20.822 -4.048 -27.403 1.00 55.34 193 GLU A N 1
ATOM 1434 C CA . GLU A 1 193 ? 19.710 -4.584 -26.611 1.00 55.34 193 GLU A CA 1
ATOM 1435 C C . GLU A 1 193 ? 18.870 -3.495 -25.919 1.00 55.34 193 GLU A C 1
ATOM 1437 O O . GLU A 1 193 ? 17.670 -3.685 -25.734 1.00 55.34 193 GLU A O 1
ATOM 1442 N N . ALA A 1 194 ? 19.434 -2.317 -25.629 1.00 54.53 194 ALA A N 1
ATOM 1443 C CA . ALA A 1 194 ? 18.693 -1.229 -24.981 1.00 54.53 194 ALA A CA 1
ATOM 1444 C C . ALA A 1 194 ? 17.715 -0.505 -25.932 1.00 54.53 194 ALA A C 1
ATOM 1446 O O . ALA A 1 194 ? 16.729 0.083 -25.489 1.00 54.53 194 ALA A O 1
ATOM 1447 N N . TYR A 1 195 ? 17.951 -0.557 -27.250 1.00 48.84 195 TYR A N 1
ATOM 1448 C CA . TYR A 1 195 ? 17.189 0.239 -28.222 1.00 48.84 195 TYR A CA 1
ATOM 1449 C C . TYR A 1 195 ? 15.797 -0.338 -28.528 1.00 48.84 195 TYR A C 1
ATOM 1451 O O . TYR A 1 195 ? 14.839 0.413 -28.700 1.00 48.84 195 TYR A O 1
ATOM 1459 N N . PHE A 1 196 ? 15.642 -1.667 -28.529 1.00 53.34 196 PHE A N 1
ATOM 1460 C CA . PHE A 1 196 ? 14.362 -2.313 -28.862 1.00 53.34 196 PHE A CA 1
ATOM 1461 C C . PHE A 1 196 ? 13.278 -2.127 -27.790 1.00 53.34 196 PHE A C 1
ATOM 1463 O O . PHE A 1 196 ? 12.090 -2.270 -28.075 1.00 53.34 196 PHE A O 1
ATOM 1470 N N . VAL A 1 197 ? 13.668 -1.777 -26.562 1.00 60.75 197 VAL A N 1
ATOM 1471 C CA . VAL A 1 197 ? 12.729 -1.546 -25.456 1.00 60.75 197 VAL A CA 1
ATOM 1472 C C . VAL A 1 197 ? 12.016 -0.189 -25.602 1.00 60.75 197 VAL A C 1
ATOM 1474 O O . VAL A 1 197 ? 10.904 -0.024 -25.112 1.00 60.75 197 VAL A O 1
ATOM 1477 N N . SER A 1 198 ? 12.590 0.782 -26.319 1.00 64.44 198 SER A N 1
ATOM 1478 C CA . SER A 1 198 ? 12.214 2.196 -26.168 1.00 64.44 198 SER A CA 1
ATOM 1479 C C . SER A 1 198 ? 10.871 2.607 -26.801 1.00 64.44 198 SER A C 1
ATOM 1481 O O . SER A 1 198 ? 10.113 3.353 -26.174 1.00 64.44 198 SER A O 1
ATOM 1483 N N . GLU A 1 199 ? 10.511 2.114 -27.997 1.00 79.31 199 GLU A N 1
ATOM 1484 C CA . GLU A 1 199 ? 9.390 2.716 -28.752 1.00 79.31 199 GLU A CA 1
ATOM 1485 C C . GLU A 1 199 ? 8.018 2.557 -28.074 1.00 79.31 199 GLU A C 1
ATOM 1487 O O . GLU A 1 199 ? 7.221 3.496 -28.068 1.00 79.31 199 GLU A O 1
ATOM 1492 N N . SER A 1 200 ? 7.732 1.407 -27.450 1.00 87.56 200 SER A N 1
ATOM 1493 C CA . SER A 1 200 ? 6.442 1.178 -26.777 1.00 87.56 200 SER A CA 1
ATOM 1494 C C . SER A 1 200 ? 6.480 1.343 -25.259 1.00 87.56 200 SER A C 1
ATOM 1496 O O . SER A 1 200 ? 5.436 1.590 -24.653 1.00 87.56 200 SER A O 1
ATOM 1498 N N . TYR A 1 201 ? 7.650 1.208 -24.631 1.00 89.38 201 TYR A N 1
ATOM 1499 C CA . TYR A 1 201 ? 7.778 1.199 -23.172 1.00 89.38 201 TYR A CA 1
ATOM 1500 C C . TYR A 1 201 ? 7.464 2.567 -22.565 1.00 89.38 201 TYR A C 1
ATOM 1502 O O . TYR A 1 201 ? 6.587 2.685 -21.713 1.00 89.38 201 TYR A O 1
ATOM 1510 N N . CYS A 1 202 ? 8.091 3.635 -23.060 1.00 90.94 202 CYS A N 1
ATOM 1511 C CA . CYS A 1 202 ? 7.917 4.973 -22.495 1.00 90.94 202 CYS A CA 1
ATOM 1512 C C . CYS A 1 202 ? 6.491 5.537 -22.634 1.00 90.94 202 CYS A C 1
ATOM 1514 O O . CYS A 1 202 ? 5.965 6.071 -21.650 1.00 90.94 202 CYS A O 1
ATOM 1516 N N . PRO A 1 203 ? 5.801 5.398 -23.785 1.00 93.94 203 PRO A N 1
ATOM 1517 C CA . PRO A 1 203 ? 4.380 5.734 -23.878 1.00 93.94 203 PRO A CA 1
ATOM 1518 C C . PRO A 1 203 ? 3.501 4.934 -22.904 1.00 93.94 203 PRO A C 1
ATOM 1520 O O . PRO A 1 203 ? 2.584 5.501 -22.309 1.00 93.94 203 PRO A O 1
ATOM 1523 N N . ARG A 1 204 ? 3.794 3.642 -22.684 1.00 95.44 204 ARG A N 1
ATOM 1524 C CA . ARG A 1 204 ? 3.094 2.803 -21.691 1.00 95.44 204 ARG A CA 1
ATOM 1525 C C . ARG A 1 204 ? 3.327 3.281 -20.264 1.00 95.44 204 ARG A C 1
ATOM 1527 O O . ARG A 1 204 ? 2.387 3.313 -19.477 1.00 95.44 204 ARG A O 1
ATOM 1534 N N . THR A 1 205 ? 4.538 3.717 -19.935 1.00 94.06 205 THR A N 1
ATOM 1535 C CA . THR A 1 205 ? 4.844 4.285 -18.617 1.00 94.06 205 THR A CA 1
ATOM 1536 C C . THR A 1 205 ? 4.114 5.605 -18.388 1.00 94.06 205 THR A C 1
ATOM 1538 O O . THR A 1 205 ? 3.517 5.796 -17.330 1.00 94.06 205 THR A O 1
ATOM 1541 N N . LYS A 1 206 ? 4.060 6.489 -19.397 1.00 95.94 206 LYS A N 1
ATOM 1542 C CA . LYS A 1 206 ? 3.239 7.715 -19.343 1.00 95.94 206 LYS A CA 1
ATOM 1543 C C . LYS A 1 206 ? 1.762 7.391 -19.123 1.00 95.94 206 LYS A C 1
ATOM 1545 O O . LYS A 1 206 ? 1.106 8.048 -18.316 1.00 95.94 206 LYS A O 1
ATOM 1550 N N . PHE A 1 207 ? 1.252 6.359 -19.796 1.00 97.31 207 PHE A N 1
ATOM 1551 C CA . PHE A 1 207 ? -0.101 5.863 -19.557 1.00 97.31 207 PHE A CA 1
ATOM 1552 C C . PHE A 1 207 ? -0.283 5.369 -18.115 1.00 97.31 207 PHE A C 1
ATOM 1554 O O . PHE A 1 207 ? -1.273 5.728 -17.489 1.00 97.31 207 PHE A O 1
ATOM 1561 N N . GLY A 1 208 ? 0.685 4.644 -17.546 1.00 97.12 208 GLY A N 1
ATOM 1562 C CA . GLY A 1 208 ? 0.665 4.237 -16.135 1.00 97.12 208 GLY A CA 1
ATOM 1563 C C . GLY A 1 208 ? 0.574 5.412 -15.156 1.00 97.12 208 GLY A C 1
ATOM 1564 O O . GLY A 1 208 ? -0.240 5.381 -14.233 1.00 97.12 208 GLY A O 1
ATOM 1565 N N . VAL A 1 209 ? 1.323 6.495 -15.404 1.00 97.44 209 VAL A N 1
ATOM 1566 C CA . VAL A 1 209 ? 1.208 7.746 -14.627 1.00 97.44 209 VAL A CA 1
ATOM 1567 C C . VAL A 1 209 ? -0.200 8.330 -14.739 1.00 97.44 209 VAL A C 1
ATOM 1569 O O . VAL A 1 209 ? -0.792 8.700 -13.726 1.00 97.44 209 VAL A O 1
ATOM 1572 N N . ALA A 1 210 ? -0.753 8.391 -15.953 1.00 98.06 210 ALA A N 1
ATOM 1573 C CA . ALA A 1 210 ? -2.088 8.933 -16.196 1.00 98.06 210 ALA A CA 1
ATOM 1574 C C . ALA A 1 210 ? -3.192 8.099 -15.523 1.00 98.06 210 ALA A C 1
ATOM 1576 O O . ALA A 1 210 ? -4.071 8.668 -14.878 1.00 98.06 210 ALA A O 1
ATOM 1577 N N . VAL A 1 211 ? -3.124 6.765 -15.617 1.00 98.19 211 VAL A N 1
ATOM 1578 C CA . VAL A 1 211 ? -4.051 5.834 -14.952 1.00 98.19 211 VAL A CA 1
ATOM 1579 C C . VAL A 1 211 ? -3.993 6.006 -13.437 1.00 98.19 211 VAL A C 1
ATOM 1581 O O . VAL A 1 211 ? -5.037 6.165 -12.807 1.00 98.19 211 VAL A O 1
ATOM 1584 N N . GLY A 1 212 ? -2.789 6.041 -12.856 1.00 97.69 212 GLY A N 1
ATOM 1585 C CA . GLY A 1 212 ? -2.610 6.272 -11.424 1.00 97.69 212 GLY A CA 1
ATOM 1586 C C . GLY A 1 212 ? -3.165 7.630 -10.982 1.00 97.69 212 GLY A C 1
ATOM 1587 O O . GLY A 1 212 ? -3.933 7.697 -10.029 1.00 97.69 212 GLY A O 1
ATOM 1588 N N . CYS A 1 213 ? -2.866 8.706 -11.715 1.00 98.06 213 CYS A N 1
ATOM 1589 C CA . CYS A 1 213 ? -3.386 10.046 -11.429 1.00 98.06 213 CYS A CA 1
ATOM 1590 C C . CYS A 1 213 ? -4.924 10.099 -11.487 1.00 98.06 213 CYS A C 1
ATOM 1592 O O . CYS A 1 213 ? -5.564 10.615 -10.570 1.00 98.06 213 CYS A O 1
ATOM 1594 N N . LEU A 1 214 ? -5.532 9.506 -12.521 1.00 97.81 214 LEU A N 1
ATOM 1595 C CA . LEU A 1 214 ? -6.987 9.435 -12.655 1.00 97.81 214 LEU A CA 1
ATOM 1596 C C . LEU A 1 214 ? -7.623 8.606 -11.527 1.00 97.81 214 LEU A C 1
ATOM 1598 O O . LEU A 1 214 ? -8.663 8.993 -10.990 1.00 97.81 214 LEU A O 1
ATOM 1602 N N . GLY A 1 215 ? -6.993 7.496 -11.138 1.00 97.38 215 GLY A N 1
ATOM 1603 C CA . GLY A 1 215 ? -7.413 6.676 -10.002 1.00 97.38 215 GLY A CA 1
ATOM 1604 C C . GLY A 1 215 ? -7.396 7.457 -8.688 1.00 97.38 215 GLY A C 1
ATOM 1605 O O . GLY A 1 215 ? -8.399 7.478 -7.977 1.00 97.38 215 GLY A O 1
ATOM 1606 N N . VAL A 1 216 ? -6.308 8.185 -8.407 1.00 97.69 216 VAL A N 1
ATOM 1607 C CA . VAL A 1 216 ? -6.203 9.061 -7.229 1.00 97.69 216 VAL A CA 1
ATOM 1608 C C . VAL A 1 216 ? -7.279 10.135 -7.257 1.00 97.69 216 VAL A C 1
ATOM 1610 O O . VAL A 1 216 ? -7.992 10.296 -6.273 1.00 97.69 216 VAL A O 1
ATOM 1613 N N . PHE A 1 217 ? -7.433 10.846 -8.374 1.00 97.69 217 PHE A N 1
ATOM 1614 C CA . PHE A 1 217 ? -8.412 11.922 -8.490 1.00 97.69 217 PHE A CA 1
ATOM 1615 C C . PHE A 1 217 ? -9.838 11.415 -8.245 1.00 97.69 217 PHE A C 1
ATOM 1617 O O . PHE A 1 217 ? -10.523 11.915 -7.355 1.00 97.69 217 PHE A O 1
ATOM 1624 N N . THR A 1 218 ? -10.264 10.378 -8.973 1.00 97.06 218 THR A N 1
ATOM 1625 C CA . THR A 1 218 ? -11.623 9.824 -8.859 1.00 97.06 218 THR A CA 1
ATOM 1626 C C . THR A 1 218 ? -11.908 9.262 -7.468 1.00 97.06 218 THR A C 1
ATOM 1628 O O . THR A 1 218 ? -12.951 9.568 -6.887 1.00 97.06 218 THR A O 1
ATOM 1631 N N . ALA A 1 219 ? -10.978 8.495 -6.894 1.00 97.06 219 ALA A N 1
ATOM 1632 C CA . ALA A 1 219 ? -11.156 7.908 -5.574 1.00 97.06 219 ALA A CA 1
ATOM 1633 C C . ALA A 1 219 ? -11.135 8.973 -4.463 1.00 97.06 219 ALA A C 1
ATOM 1635 O O . ALA A 1 219 ? -12.012 8.958 -3.599 1.00 97.06 219 ALA A O 1
ATOM 1636 N N . CYS A 1 220 ? -10.226 9.954 -4.520 1.00 95.25 220 CYS A N 1
ATOM 1637 C CA . CYS A 1 220 ? -10.206 11.079 -3.582 1.00 95.25 220 CYS A CA 1
ATOM 1638 C C . CYS A 1 220 ? -11.488 11.908 -3.659 1.00 95.25 220 CYS A C 1
ATOM 1640 O O . CYS A 1 220 ? -12.002 12.299 -2.616 1.00 95.25 220 CYS A O 1
ATOM 1642 N N . THR A 1 221 ? -12.036 12.153 -4.856 1.00 95.81 221 THR A N 1
ATOM 1643 C CA . THR A 1 221 ? -13.321 12.853 -4.997 1.00 95.81 221 THR A CA 1
ATOM 1644 C C . THR A 1 221 ? -14.444 12.092 -4.293 1.00 95.81 221 THR A C 1
ATOM 1646 O O . THR A 1 221 ? -15.161 12.692 -3.498 1.00 95.81 221 THR A O 1
ATOM 1649 N N . ILE A 1 222 ? -14.581 10.776 -4.506 1.00 96.25 222 ILE A N 1
ATOM 1650 C CA . ILE A 1 222 ? -15.636 9.987 -3.845 1.00 96.25 222 ILE A CA 1
ATOM 1651 C C . ILE A 1 222 ? -15.435 9.935 -2.326 1.00 96.25 222 ILE A C 1
ATOM 1653 O O . ILE A 1 222 ? -16.397 10.131 -1.583 1.00 96.25 222 ILE A O 1
ATOM 1657 N N . VAL A 1 223 ? -14.201 9.722 -1.855 1.00 94.44 223 VAL A N 1
ATOM 1658 C CA . VAL A 1 223 ? -13.874 9.746 -0.420 1.00 94.44 223 VAL A CA 1
ATOM 1659 C C . VAL A 1 223 ? -14.224 11.107 0.181 1.00 94.44 223 VAL A C 1
ATOM 1661 O O . VAL A 1 223 ? -14.948 11.163 1.171 1.00 94.44 223 VAL A O 1
ATOM 1664 N N . ALA A 1 224 ? -13.787 12.207 -0.435 1.00 92.69 224 ALA A N 1
ATOM 1665 C CA . ALA A 1 224 ? -14.076 13.557 0.037 1.00 92.69 224 ALA A CA 1
ATOM 1666 C C . ALA A 1 224 ? -15.583 13.845 0.056 1.00 92.69 224 ALA A C 1
ATOM 1668 O O . ALA A 1 224 ? -16.090 14.354 1.053 1.00 92.69 224 ALA A O 1
ATOM 1669 N N . CYS A 1 225 ? -16.326 13.464 -0.988 1.00 94.12 225 CYS A N 1
ATOM 1670 C CA . CYS A 1 225 ? -17.779 13.617 -1.005 1.00 94.12 225 CYS A CA 1
ATOM 1671 C C . CYS A 1 225 ? -18.456 12.803 0.110 1.00 94.12 225 CYS A C 1
ATOM 1673 O O . CYS A 1 225 ? -19.341 13.337 0.772 1.00 94.12 225 CYS A O 1
ATOM 1675 N N . LYS A 1 226 ? -18.027 11.560 0.380 1.00 92.62 226 LYS A N 1
ATOM 1676 C CA . LYS A 1 226 ? -18.561 10.753 1.498 1.00 92.62 226 LYS A CA 1
ATOM 1677 C C . LYS A 1 226 ? -18.234 11.353 2.863 1.00 92.62 226 LYS A C 1
ATOM 1679 O O . LYS A 1 226 ? -19.056 11.282 3.770 1.00 92.62 226 LYS A O 1
ATOM 1684 N N . LEU A 1 227 ? -17.059 11.961 3.012 1.00 89.38 227 LEU A N 1
ATOM 1685 C CA . LEU A 1 227 ? -16.660 12.613 4.258 1.00 89.38 227 LEU A CA 1
ATOM 1686 C C . LEU A 1 227 ? -17.397 13.938 4.499 1.00 89.38 227 LEU A C 1
ATOM 1688 O O . LEU A 1 227 ? -17.705 14.234 5.649 1.00 89.38 227 LEU A O 1
ATOM 1692 N N . MET A 1 228 ? -17.680 14.710 3.443 1.00 92.69 228 MET A N 1
ATOM 1693 C CA . MET A 1 228 ? -18.277 16.050 3.546 1.00 92.69 228 MET A CA 1
ATOM 1694 C C . MET A 1 228 ? -19.807 16.053 3.492 1.00 92.69 228 MET A C 1
ATOM 1696 O O . MET A 1 228 ? -20.439 16.831 4.198 1.00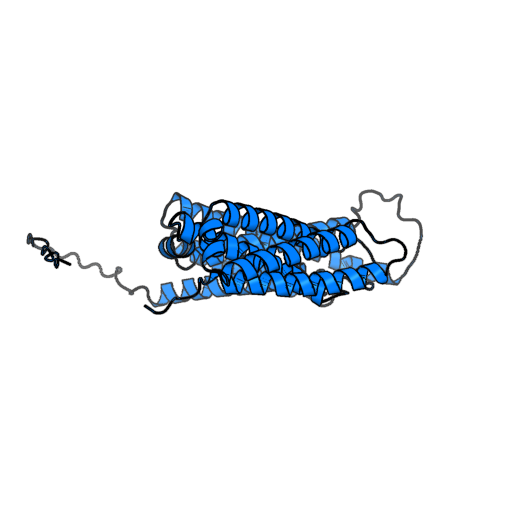 92.69 228 MET A O 1
ATOM 1700 N N . LEU A 1 229 ? -20.409 15.226 2.633 1.00 90.44 229 LEU A N 1
ATOM 1701 C CA . LEU A 1 229 ? -21.851 15.252 2.361 1.00 90.44 229 LEU A CA 1
ATOM 1702 C C . LEU A 1 229 ? -22.620 14.137 3.079 1.00 90.44 229 LEU A C 1
ATOM 1704 O O . LEU A 1 229 ? -23.845 14.113 3.003 1.00 90.44 229 LEU A O 1
ATOM 1708 N N . SER A 1 230 ? -21.922 13.199 3.730 1.00 84.94 230 SER A N 1
ATOM 1709 C CA . SER A 1 230 ? -22.450 11.961 4.340 1.00 84.94 230 SER A CA 1
ATOM 1710 C C . SER A 1 230 ? -23.163 10.998 3.375 1.00 84.94 230 SER A C 1
ATOM 1712 O O . SER A 1 230 ? -23.221 9.802 3.643 1.00 84.94 230 SER A O 1
ATOM 1714 N N . VAL A 1 231 ? -23.662 11.479 2.233 1.00 87.44 231 VAL A N 1
ATOM 1715 C CA . VAL A 1 231 ? -24.356 10.711 1.199 1.00 87.44 231 VAL A CA 1
ATOM 1716 C C . VAL A 1 231 ? -23.806 11.113 -0.167 1.00 87.44 231 VAL A C 1
ATOM 1718 O O . VAL A 1 231 ? -23.826 12.283 -0.548 1.00 87.44 231 VAL A O 1
ATOM 1721 N N . VAL A 1 232 ? -23.317 10.134 -0.926 1.00 91.94 232 VAL A N 1
ATOM 1722 C CA . VAL A 1 232 ? -22.950 10.319 -2.336 1.00 91.94 232 VAL A CA 1
ATOM 1723 C C . VAL A 1 232 ? -24.075 9.755 -3.196 1.00 91.94 232 VAL A C 1
ATOM 1725 O O . VAL A 1 232 ? -24.497 8.626 -2.943 1.00 91.94 232 VAL A O 1
ATOM 1728 N N . PRO A 1 233 ? -24.560 10.486 -4.218 1.00 93.38 233 PRO A N 1
ATOM 1729 C CA . PRO A 1 233 ? -25.575 9.958 -5.117 1.00 93.38 233 PRO A CA 1
ATOM 1730 C C . PRO A 1 233 ? -25.123 8.632 -5.737 1.00 93.38 233 PRO A C 1
ATOM 1732 O O . PRO A 1 233 ? -24.088 8.580 -6.405 1.00 93.38 233 PRO A O 1
ATOM 1735 N N . PHE A 1 234 ? -25.924 7.577 -5.569 1.00 93.81 234 PHE A N 1
ATOM 1736 C CA . PHE A 1 234 ? -25.619 6.232 -6.071 1.00 93.81 234 PHE A CA 1
ATOM 1737 C C . PHE A 1 234 ? -25.240 6.232 -7.564 1.00 93.81 234 PHE A C 1
ATOM 1739 O O . PHE A 1 234 ? -24.255 5.625 -7.975 1.00 93.81 234 PHE A O 1
ATOM 1746 N N . SER A 1 235 ? -25.973 7.000 -8.377 1.00 94.44 235 SER A N 1
ATOM 1747 C CA . SER A 1 235 ? -25.730 7.119 -9.820 1.00 94.44 235 SER A CA 1
ATOM 1748 C C . SER A 1 235 ? -24.355 7.719 -10.164 1.00 94.44 235 SER A C 1
ATOM 1750 O O . SER A 1 235 ? -23.796 7.428 -11.223 1.00 94.44 235 SER A O 1
ATOM 1752 N N . LEU A 1 236 ? -23.791 8.571 -9.298 1.00 95.62 236 LEU A N 1
ATOM 1753 C CA . LEU A 1 236 ? -22.423 9.070 -9.455 1.00 95.62 236 LEU A CA 1
ATOM 1754 C C . LEU A 1 236 ? -21.413 7.979 -9.087 1.00 95.62 236 LEU A C 1
ATOM 1756 O O . LEU A 1 236 ? -20.519 7.707 -9.883 1.00 95.62 236 LEU A O 1
ATOM 1760 N N . GLU A 1 237 ? -21.587 7.330 -7.931 1.00 96.38 237 GLU A N 1
ATOM 1761 C CA . GLU A 1 237 ? -20.688 6.265 -7.466 1.00 96.38 237 GLU A CA 1
ATOM 1762 C C . GLU A 1 237 ? -20.603 5.123 -8.491 1.00 96.38 237 GLU A C 1
ATOM 1764 O O . GLU A 1 237 ? -19.505 4.775 -8.916 1.00 96.38 237 GLU A O 1
ATOM 1769 N N . PHE A 1 238 ? -21.743 4.640 -8.999 1.00 97.06 238 PHE A N 1
ATOM 1770 C CA . PHE A 1 238 ? -21.799 3.590 -10.022 1.00 97.06 238 PHE A CA 1
ATOM 1771 C C . PHE A 1 238 ? -21.055 3.973 -11.311 1.00 97.06 238 PHE A C 1
ATOM 1773 O O . PHE A 1 238 ? -20.260 3.188 -11.831 1.00 97.06 238 PHE A O 1
ATOM 1780 N N . ARG A 1 239 ? -21.276 5.191 -11.831 1.00 97.56 239 ARG A N 1
ATOM 1781 C CA . ARG A 1 239 ? -20.618 5.661 -13.064 1.00 97.56 239 ARG A CA 1
ATOM 1782 C C . ARG A 1 239 ? -19.112 5.808 -12.885 1.00 97.56 239 ARG A C 1
ATOM 1784 O O . ARG A 1 239 ? -18.362 5.389 -13.765 1.00 97.56 239 ARG A O 1
ATOM 1791 N N . VAL A 1 240 ? -18.670 6.364 -11.757 1.00 97.88 240 VAL A N 1
ATOM 1792 C CA . VAL A 1 240 ? -17.240 6.498 -11.454 1.00 97.88 240 VAL A CA 1
ATOM 1793 C C . VAL A 1 240 ? -16.609 5.116 -11.280 1.00 97.88 240 VAL A C 1
ATOM 1795 O O . VAL A 1 240 ? -15.577 4.860 -11.889 1.00 97.88 240 VAL A O 1
ATOM 1798 N N . SER A 1 241 ? -17.244 4.185 -10.559 1.00 97.69 241 SER A N 1
ATOM 1799 C CA . SER A 1 241 ? -16.753 2.804 -10.434 1.00 97.69 241 SER A CA 1
ATOM 1800 C C . SER A 1 241 ? -16.635 2.096 -11.784 1.00 97.69 241 SER A C 1
ATOM 1802 O O . SER A 1 241 ? -15.625 1.442 -12.030 1.00 97.69 241 SER A O 1
ATOM 1804 N N . LEU A 1 242 ? -17.616 2.252 -12.680 1.00 98.12 242 LEU A N 1
ATOM 1805 C CA . LEU A 1 242 ? -17.571 1.663 -14.021 1.00 98.12 242 LEU A CA 1
ATOM 1806 C C . LEU A 1 242 ? -16.399 2.214 -14.844 1.00 98.12 242 LEU A C 1
ATOM 1808 O O . LEU A 1 242 ? -15.623 1.437 -15.399 1.00 98.12 242 LEU A O 1
ATOM 1812 N N . VAL A 1 243 ? -16.244 3.541 -14.901 1.00 98.00 243 VAL A N 1
ATOM 1813 C CA . VAL A 1 243 ? -15.139 4.181 -15.635 1.00 98.00 243 VAL A CA 1
ATOM 1814 C C . VAL A 1 243 ? -13.793 3.758 -15.053 1.00 98.00 243 VAL A C 1
ATOM 1816 O O . VAL A 1 243 ? -12.912 3.333 -15.799 1.00 98.00 243 VAL A O 1
ATOM 1819 N N . THR A 1 244 ? -13.640 3.800 -13.730 1.00 97.94 244 THR A N 1
ATOM 1820 C CA . THR A 1 244 ? -12.400 3.405 -13.059 1.00 97.94 244 THR A CA 1
ATOM 1821 C C . THR A 1 244 ? -12.092 1.918 -13.254 1.00 97.94 244 THR A C 1
ATOM 1823 O O . THR A 1 244 ? -10.928 1.563 -13.428 1.00 97.94 244 THR A O 1
ATOM 1826 N N . CYS A 1 245 ? -13.105 1.048 -13.306 1.00 98.38 245 CYS A N 1
ATOM 1827 C CA . CYS A 1 245 ? -12.936 -0.368 -13.636 1.00 98.38 245 CYS A CA 1
ATOM 1828 C C . CYS A 1 245 ? -12.418 -0.568 -15.063 1.00 98.38 245 CYS A C 1
ATOM 1830 O O . CYS A 1 245 ? -11.465 -1.318 -15.267 1.00 98.38 245 CYS A O 1
ATOM 1832 N N . LEU A 1 246 ? -13.000 0.121 -16.049 1.00 98.31 246 LEU A N 1
ATOM 1833 C CA . LEU A 1 246 ? -12.552 0.037 -17.442 1.00 98.31 246 LEU A CA 1
ATOM 1834 C C . LEU A 1 246 ? -11.120 0.560 -17.599 1.00 98.31 246 LEU A C 1
ATOM 1836 O O . LEU A 1 246 ? -10.283 -0.114 -18.195 1.00 98.31 246 LEU A O 1
ATOM 1840 N N . VAL A 1 247 ? -10.814 1.723 -17.018 1.00 98.31 247 VAL A N 1
ATOM 1841 C CA . VAL A 1 247 ? -9.468 2.311 -17.059 1.00 98.31 247 VAL A CA 1
ATOM 1842 C C . VAL A 1 247 ? -8.441 1.377 -16.422 1.00 98.31 247 VAL A C 1
ATOM 1844 O O . VAL A 1 247 ? -7.395 1.149 -17.022 1.00 98.31 247 VAL A O 1
ATOM 1847 N N . ASN A 1 248 ? -8.727 0.800 -15.251 1.00 98.19 248 ASN A N 1
ATOM 1848 C CA . ASN A 1 248 ? -7.805 -0.140 -14.612 1.00 98.19 248 ASN A CA 1
ATOM 1849 C C . ASN A 1 248 ? -7.690 -1.468 -15.373 1.00 98.19 248 ASN A C 1
ATOM 1851 O O . ASN A 1 248 ? -6.609 -2.049 -15.379 1.00 98.19 248 ASN A O 1
ATOM 1855 N N . ALA A 1 249 ? -8.741 -1.933 -16.057 1.00 98.38 249 ALA A N 1
ATOM 1856 C CA . ALA A 1 249 ? -8.663 -3.116 -16.919 1.00 98.38 249 ALA A CA 1
ATOM 1857 C C . ALA A 1 249 ? -7.688 -2.894 -18.089 1.00 98.38 249 ALA A C 1
ATOM 1859 O O . ALA A 1 249 ? -6.808 -3.722 -18.336 1.00 98.38 249 ALA A O 1
ATOM 1860 N N . PHE A 1 250 ? -7.786 -1.742 -18.766 1.00 98.06 250 PHE A N 1
ATOM 1861 C CA . PHE A 1 250 ? -6.794 -1.328 -19.764 1.00 98.06 250 PHE A CA 1
ATOM 1862 C C . PHE A 1 250 ? -5.416 -1.096 -19.135 1.00 98.06 250 PHE A C 1
ATOM 1864 O O . PHE A 1 250 ? -4.407 -1.460 -19.734 1.00 98.06 250 PHE A O 1
ATOM 1871 N N . GLY A 1 251 ? -5.378 -0.540 -17.921 1.00 97.62 251 GLY A N 1
ATOM 1872 C CA . GLY A 1 251 ? -4.195 -0.404 -17.075 1.00 97.62 251 GLY A CA 1
ATOM 1873 C C . GLY A 1 251 ? -3.438 -1.718 -16.958 1.00 97.62 251 GLY A C 1
ATOM 1874 O O . GLY A 1 251 ? -2.303 -1.799 -17.411 1.00 97.62 251 GLY A O 1
ATOM 1875 N N . VAL A 1 252 ? -4.085 -2.763 -16.443 1.00 98.00 252 VAL A N 1
ATOM 1876 C CA . VAL A 1 252 ? -3.509 -4.111 -16.338 1.00 98.00 252 VAL A CA 1
ATOM 1877 C C . VAL A 1 252 ? -3.022 -4.594 -17.704 1.00 98.00 252 VAL A C 1
ATOM 1879 O O . VAL A 1 252 ? -1.837 -4.871 -17.863 1.00 98.00 252 VAL A O 1
ATOM 1882 N N . ALA A 1 253 ? -3.887 -4.608 -18.723 1.00 97.56 253 ALA A N 1
ATOM 1883 C CA . ALA A 1 253 ? -3.528 -5.138 -20.038 1.00 97.56 253 ALA A CA 1
ATOM 1884 C C . ALA A 1 253 ? -2.322 -4.425 -20.682 1.00 97.56 253 ALA A C 1
ATOM 1886 O O . ALA A 1 253 ? -1.488 -5.070 -21.314 1.00 97.56 253 ALA A O 1
ATOM 1887 N N . TYR A 1 254 ? -2.217 -3.102 -20.534 1.00 96.62 254 TYR A N 1
ATOM 1888 C CA . TYR A 1 254 ? -1.194 -2.298 -21.203 1.00 96.62 254 TYR A CA 1
ATOM 1889 C C . TYR A 1 254 ? 0.098 -2.186 -20.380 1.00 96.62 254 TYR A C 1
ATOM 1891 O O . TYR A 1 254 ? 1.192 -2.369 -20.921 1.00 96.62 254 TYR A O 1
ATOM 1899 N N . ILE A 1 255 ? -0.019 -1.945 -19.070 1.00 96.75 255 ILE A N 1
ATOM 1900 C CA . ILE A 1 255 ? 1.107 -1.747 -18.145 1.00 96.75 255 ILE A CA 1
ATOM 1901 C C . ILE A 1 255 ? 1.814 -3.074 -17.860 1.00 96.75 255 ILE A C 1
ATOM 1903 O O . ILE A 1 255 ? 3.042 -3.099 -17.864 1.00 96.75 255 ILE A O 1
ATOM 1907 N N . THR A 1 256 ? 1.072 -4.168 -17.650 1.00 96.25 256 THR A N 1
ATOM 1908 C CA . THR A 1 256 ? 1.643 -5.478 -17.273 1.00 96.25 256 THR A CA 1
ATOM 1909 C C . THR A 1 256 ? 1.788 -6.438 -18.453 1.00 96.25 256 THR A C 1
ATOM 1911 O O . THR A 1 256 ? 1.972 -7.638 -18.261 1.00 96.25 256 THR A O 1
ATOM 1914 N N . SER A 1 257 ? 1.671 -5.938 -19.684 1.00 94.94 257 SER A N 1
ATOM 1915 C CA . SER A 1 257 ? 2.006 -6.707 -20.887 1.00 94.94 257 SER A CA 1
ATOM 1916 C C . SER A 1 257 ? 3.485 -7.110 -20.890 1.00 94.94 257 SER A C 1
ATOM 1918 O O . SER A 1 257 ? 4.301 -6.469 -20.235 1.00 94.94 257 SER A O 1
ATOM 1920 N N . ASN A 1 258 ? 3.862 -8.114 -21.688 1.00 90.06 258 ASN A N 1
ATOM 1921 C CA . ASN A 1 258 ? 5.253 -8.593 -21.776 1.00 90.06 258 ASN A CA 1
ATOM 1922 C C . ASN A 1 258 ? 6.275 -7.497 -22.135 1.00 90.06 258 ASN A C 1
ATOM 1924 O O . ASN A 1 258 ? 7.444 -7.619 -21.796 1.00 90.06 258 ASN A O 1
ATOM 1928 N N . SER A 1 259 ? 5.839 -6.440 -22.826 1.00 88.69 259 SER A N 1
ATOM 1929 C CA . SER A 1 259 ? 6.658 -5.270 -23.180 1.00 88.69 259 SER A CA 1
ATOM 1930 C C . SER A 1 259 ? 6.240 -3.991 -22.442 1.00 88.69 259 SER A C 1
ATOM 1932 O O . SER A 1 259 ? 6.569 -2.882 -22.860 1.00 88.69 259 SER A O 1
ATOM 1934 N N . GLY A 1 260 ? 5.437 -4.125 -21.387 1.00 91.94 260 GLY A N 1
ATOM 1935 C CA . GLY A 1 260 ? 4.993 -3.024 -20.544 1.00 91.94 260 GLY A CA 1
ATOM 1936 C C . GLY A 1 260 ? 5.946 -2.755 -19.373 1.00 91.94 260 GLY A C 1
ATOM 1937 O O . GLY A 1 260 ? 6.724 -3.622 -18.987 1.00 91.94 260 GLY A O 1
ATOM 1938 N N . PRO A 1 261 ? 5.882 -1.561 -18.765 1.00 91.88 261 PRO A N 1
ATOM 1939 C CA . PRO A 1 261 ? 6.742 -1.185 -17.640 1.00 91.88 261 PRO A CA 1
ATOM 1940 C C . PRO A 1 261 ? 6.491 -1.980 -16.362 1.00 91.88 261 PRO A C 1
ATOM 1942 O O . PRO A 1 261 ? 7.358 -2.043 -15.496 1.00 91.88 261 PRO A O 1
ATOM 1945 N N . GLY A 1 262 ? 5.319 -2.597 -16.242 1.00 92.19 262 GLY A N 1
ATOM 1946 C CA . GLY A 1 262 ? 4.988 -3.528 -15.180 1.00 92.19 262 GLY A CA 1
ATOM 1947 C C . GLY A 1 262 ? 5.096 -4.983 -15.616 1.00 92.19 262 GLY A C 1
ATOM 1948 O O . GLY A 1 262 ? 4.421 -5.793 -15.008 1.00 92.19 262 GLY A O 1
ATOM 1949 N N . SER A 1 263 ? 5.846 -5.344 -16.666 1.00 89.50 263 SER A N 1
ATOM 1950 C CA . SER A 1 263 ? 6.032 -6.755 -17.064 1.00 89.50 263 SER A CA 1
ATOM 1951 C C . SER A 1 263 ? 6.714 -7.586 -15.977 1.00 89.50 263 SER A C 1
ATOM 1953 O O . SER A 1 263 ? 6.523 -8.796 -15.884 1.00 89.50 263 SER A O 1
ATOM 1955 N N . TYR A 1 264 ? 7.521 -6.925 -15.153 1.00 86.94 264 TYR A N 1
ATOM 1956 C CA . TYR A 1 264 ? 8.283 -7.549 -14.091 1.00 86.94 264 TYR A CA 1
ATOM 1957 C C . TYR A 1 264 ? 7.563 -7.447 -12.755 1.00 86.94 264 TYR A C 1
ATOM 1959 O O . TYR A 1 264 ? 6.915 -6.448 -12.435 1.00 86.94 264 TYR A O 1
ATOM 1967 N N . ILE A 1 265 ? 7.692 -8.511 -11.967 1.00 85.88 265 ILE A N 1
ATOM 1968 C CA . ILE A 1 265 ? 7.082 -8.609 -10.647 1.00 85.88 265 ILE A CA 1
ATOM 1969 C C . ILE A 1 265 ? 7.699 -7.532 -9.746 1.00 85.88 265 ILE 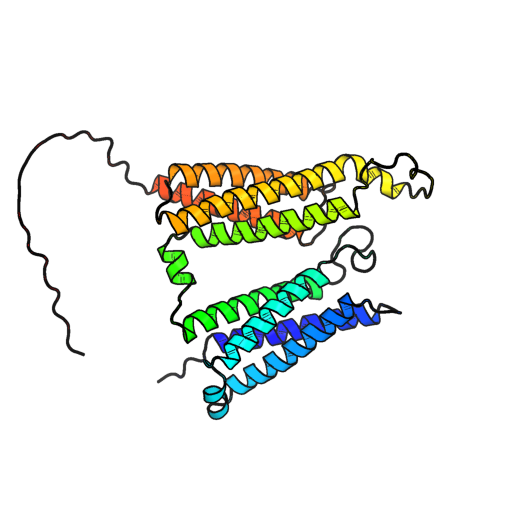A C 1
ATOM 1971 O O . ILE A 1 265 ? 8.908 -7.512 -9.538 1.00 85.88 265 ILE A O 1
ATOM 1975 N N . GLY A 1 266 ? 6.856 -6.649 -9.210 1.00 88.31 266 GLY A N 1
ATOM 1976 C CA . GLY A 1 266 ? 7.244 -5.520 -8.365 1.00 88.31 266 GLY A CA 1
ATOM 1977 C C . GLY A 1 266 ? 6.050 -4.608 -8.078 1.00 88.31 266 GLY A C 1
ATOM 1978 O O . GLY A 1 266 ? 4.907 -4.966 -8.377 1.00 88.31 266 GLY A O 1
ATOM 1979 N N . ASN A 1 267 ? 6.301 -3.415 -7.526 1.00 92.19 267 ASN A N 1
ATOM 1980 C CA . ASN A 1 267 ? 5.235 -2.493 -7.112 1.00 92.19 267 ASN A CA 1
ATOM 1981 C C . ASN A 1 267 ? 4.264 -2.173 -8.258 1.00 92.19 267 ASN A C 1
ATOM 1983 O O . ASN A 1 267 ? 3.052 -2.308 -8.101 1.00 92.19 267 ASN A O 1
ATOM 1987 N N . LEU A 1 268 ? 4.776 -1.795 -9.434 1.00 93.75 268 LEU A N 1
ATOM 1988 C CA . LEU A 1 268 ? 3.908 -1.424 -10.549 1.00 93.75 268 LEU A CA 1
ATOM 1989 C C . LEU A 1 268 ? 3.004 -2.588 -10.984 1.00 93.75 268 LEU A C 1
ATOM 1991 O O . LEU A 1 268 ? 1.811 -2.373 -11.180 1.00 93.75 268 LEU A O 1
ATOM 1995 N N . TYR A 1 269 ? 3.527 -3.816 -11.059 1.00 94.12 269 TYR A N 1
ATOM 1996 C CA . TYR A 1 269 ? 2.724 -5.003 -11.368 1.00 94.12 269 TYR A CA 1
ATOM 1997 C C . TYR A 1 269 ? 1.629 -5.220 -10.314 1.00 94.12 269 TYR A C 1
ATOM 1999 O O . TYR A 1 269 ? 0.439 -5.219 -10.637 1.00 94.12 269 TYR A O 1
ATOM 2007 N N . TYR A 1 270 ? 2.012 -5.344 -9.039 1.00 94.94 270 TYR A N 1
ATOM 2008 C CA . TYR A 1 270 ? 1.081 -5.694 -7.966 1.00 94.94 270 TYR A CA 1
ATOM 2009 C C . TYR A 1 270 ? 0.006 -4.642 -7.736 1.00 94.94 270 TYR A C 1
ATOM 2011 O O . TYR A 1 270 ? -1.172 -4.980 -7.636 1.00 94.94 270 TYR A O 1
ATOM 2019 N N . PHE A 1 271 ? 0.381 -3.366 -7.689 1.00 96.56 271 PHE A N 1
ATOM 2020 C CA . PHE A 1 271 ? -0.567 -2.297 -7.397 1.00 96.56 271 PHE A CA 1
ATOM 2021 C C . PHE A 1 271 ? -1.447 -1.934 -8.597 1.00 96.56 271 PHE A C 1
ATOM 2023 O O . PHE A 1 271 ? -2.559 -1.446 -8.387 1.00 96.56 271 PHE A O 1
ATOM 2030 N N . THR A 1 272 ? -1.037 -2.248 -9.833 1.00 97.81 272 THR A N 1
ATOM 2031 C CA . THR A 1 272 ? -1.933 -2.168 -11.003 1.00 97.81 272 THR A CA 1
ATOM 2032 C C . THR A 1 272 ? -3.022 -3.239 -10.913 1.00 97.81 272 THR A C 1
ATOM 2034 O O . THR A 1 272 ? -4.208 -2.925 -11.022 1.00 97.81 272 THR A O 1
ATOM 2037 N N . TRP A 1 273 ? -2.647 -4.489 -10.615 1.00 98.00 273 TRP A N 1
ATOM 2038 C CA . TRP A 1 273 ? -3.607 -5.576 -10.388 1.00 98.00 273 TRP A CA 1
ATOM 2039 C C . TRP A 1 273 ? -4.521 -5.315 -9.190 1.00 98.00 273 TRP A C 1
ATOM 2041 O O . TRP A 1 273 ? -5.732 -5.498 -9.288 1.00 98.00 273 TRP A O 1
ATOM 2051 N N . MET A 1 274 ? -3.968 -4.847 -8.071 1.00 97.25 274 MET A N 1
ATOM 2052 C CA . MET A 1 274 ? -4.747 -4.532 -6.875 1.00 97.25 274 MET A CA 1
ATOM 2053 C C . MET A 1 274 ? -5.750 -3.402 -7.139 1.00 97.25 274 MET A C 1
ATOM 2055 O O . MET A 1 274 ? -6.914 -3.537 -6.770 1.00 97.25 274 MET A O 1
ATOM 2059 N N . SER A 1 275 ? -5.341 -2.336 -7.839 1.00 97.69 275 SER A N 1
ATOM 2060 C CA . SER A 1 275 ? -6.248 -1.256 -8.262 1.00 97.69 275 SER A CA 1
ATOM 2061 C C . SER A 1 275 ? -7.386 -1.782 -9.140 1.00 97.69 275 SER A C 1
ATOM 2063 O O . SER A 1 275 ? -8.545 -1.422 -8.932 1.00 97.69 275 SER A O 1
ATOM 2065 N N . PHE A 1 276 ? -7.086 -2.692 -10.074 1.00 98.44 276 PHE A N 1
ATOM 2066 C CA . PHE A 1 276 ? -8.105 -3.340 -10.897 1.00 98.44 276 PHE A CA 1
ATOM 2067 C C . PHE A 1 276 ? -9.087 -4.170 -10.064 1.00 98.44 276 PHE A C 1
ATOM 2069 O O . PHE A 1 276 ? -10.292 -3.940 -10.152 1.00 98.44 276 PHE A O 1
ATOM 2076 N N . LEU A 1 277 ? -8.605 -5.066 -9.200 1.00 98.00 277 LEU A N 1
ATOM 2077 C CA . LEU A 1 277 ? -9.474 -5.893 -8.356 1.00 98.00 277 LEU A CA 1
ATOM 2078 C C . LEU A 1 277 ? -10.351 -5.049 -7.418 1.00 98.00 277 LEU A C 1
ATOM 2080 O O . LEU A 1 277 ? -11.540 -5.332 -7.281 1.00 98.00 277 LEU A O 1
ATOM 2084 N N . LEU A 1 278 ? -9.804 -3.977 -6.834 1.00 97.88 278 LEU A N 1
ATOM 2085 C CA . LEU A 1 278 ? -10.569 -3.023 -6.023 1.00 97.88 278 LEU A CA 1
ATOM 2086 C C . LEU A 1 278 ? -11.653 -2.316 -6.846 1.00 97.88 278 LEU A C 1
ATOM 2088 O O . LEU A 1 278 ? -12.784 -2.176 -6.384 1.00 97.88 278 LEU A O 1
ATOM 2092 N N . SER A 1 279 ? -11.343 -1.904 -8.078 1.00 98.12 279 SER A N 1
ATOM 2093 C CA . SER A 1 279 ? -12.323 -1.263 -8.963 1.00 98.12 279 SER A CA 1
ATOM 2094 C C . SER A 1 279 ? -13.442 -2.214 -9.413 1.00 98.12 279 SER A C 1
ATOM 2096 O O . SER A 1 279 ? -14.602 -1.805 -9.467 1.00 98.12 279 SER A O 1
ATOM 2098 N N . VAL A 1 280 ? -13.126 -3.493 -9.650 1.00 98.00 280 VAL A N 1
ATOM 2099 C CA . VAL A 1 280 ? -14.115 -4.546 -9.937 1.00 98.00 280 VAL A CA 1
ATOM 2100 C C . VAL A 1 280 ? -15.001 -4.790 -8.721 1.00 98.00 280 VAL A C 1
ATOM 2102 O O . VAL A 1 280 ? -16.220 -4.831 -8.860 1.00 98.00 280 VAL A O 1
ATOM 2105 N N . TYR A 1 281 ? -14.410 -4.901 -7.528 1.00 97.38 281 TYR A N 1
ATOM 2106 C CA . TYR A 1 281 ? -15.156 -5.054 -6.280 1.00 97.38 281 TYR A CA 1
ATOM 2107 C C . TYR A 1 281 ? -16.153 -3.903 -6.078 1.00 97.38 281 TYR A C 1
ATOM 2109 O O . TYR A 1 281 ? -17.341 -4.145 -5.878 1.00 97.38 281 TYR A O 1
ATOM 2117 N N . LEU A 1 282 ? -15.703 -2.653 -6.234 1.00 97.50 282 LEU A N 1
ATOM 2118 C CA . LEU A 1 282 ? -16.567 -1.471 -6.149 1.00 97.50 282 LEU A 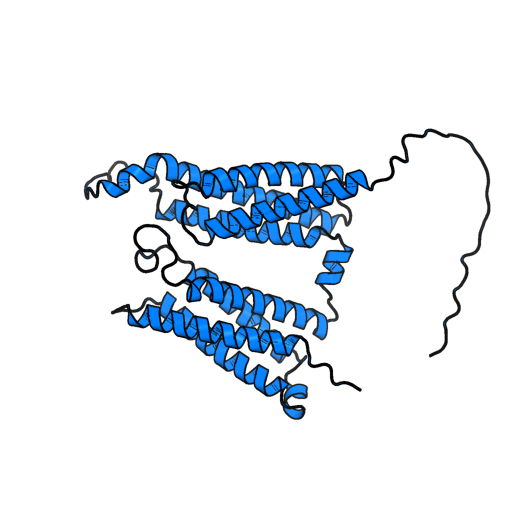CA 1
ATOM 2119 C C . LEU A 1 282 ? -17.727 -1.516 -7.155 1.00 97.50 282 LEU A C 1
ATOM 2121 O O . LEU A 1 282 ? -18.862 -1.197 -6.797 1.00 97.50 282 LEU A O 1
ATOM 2125 N N . LEU A 1 283 ? -17.463 -1.930 -8.399 1.00 97.75 283 LEU A N 1
ATOM 2126 C CA . LEU A 1 283 ? -18.491 -2.060 -9.431 1.00 97.75 283 LEU A CA 1
ATOM 2127 C C . 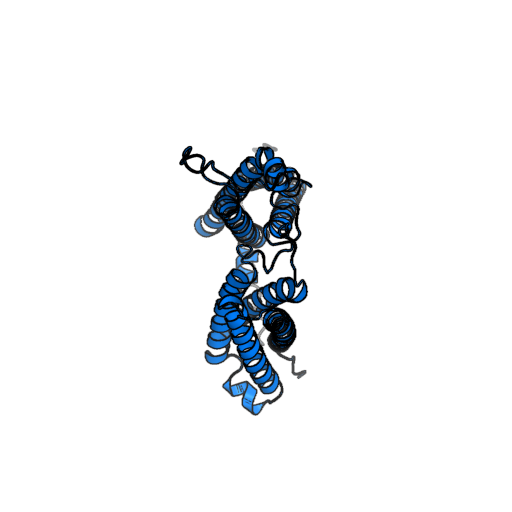LEU A 1 283 ? -19.513 -3.158 -9.094 1.00 97.75 283 LEU A C 1
ATOM 2129 O O . LEU A 1 283 ? -20.711 -2.929 -9.252 1.00 97.75 283 LEU A O 1
ATOM 2133 N N . ILE A 1 284 ? -19.060 -4.318 -8.606 1.00 97.25 284 ILE A N 1
ATOM 2134 C CA . ILE A 1 284 ? -19.931 -5.428 -8.189 1.00 97.25 284 ILE A CA 1
ATOM 2135 C C . ILE A 1 284 ? -20.838 -4.996 -7.035 1.00 97.25 284 ILE A C 1
ATOM 2137 O O . ILE A 1 284 ? -22.041 -5.239 -7.093 1.00 97.25 284 ILE A O 1
ATOM 2141 N N . GLU A 1 285 ? -20.296 -4.317 -6.024 1.00 96.12 285 GLU A N 1
ATOM 2142 C CA . GLU A 1 285 ? -21.076 -3.818 -4.885 1.00 96.12 285 GLU A CA 1
ATOM 2143 C C . GLU A 1 285 ? -22.139 -2.800 -5.323 1.00 96.12 285 GLU A C 1
ATOM 2145 O O . GLU A 1 285 ? -23.285 -2.868 -4.880 1.00 96.12 285 GLU A O 1
ATOM 2150 N N . CYS A 1 286 ? -21.802 -1.883 -6.239 1.00 95.94 286 CYS A N 1
ATOM 2151 C CA . CYS A 1 286 ? -22.798 -0.957 -6.784 1.00 95.94 286 CYS A CA 1
ATOM 2152 C C . CYS A 1 286 ? -23.857 -1.698 -7.618 1.00 95.94 286 CYS A C 1
ATOM 2154 O O . CYS A 1 286 ? -25.042 -1.381 -7.557 1.00 95.94 286 CYS A O 1
ATOM 2156 N N . PHE A 1 287 ? -23.456 -2.711 -8.386 1.00 96.25 287 PHE A N 1
ATOM 2157 C CA . PHE A 1 287 ? -24.380 -3.517 -9.179 1.00 96.25 287 PHE A CA 1
ATOM 2158 C C . PHE A 1 287 ? -25.331 -4.354 -8.311 1.00 96.25 287 PHE A C 1
ATOM 2160 O O . PHE A 1 287 ? -26.507 -4.495 -8.648 1.00 96.25 287 PHE A O 1
ATOM 2167 N N . HIS A 1 288 ? -24.843 -4.884 -7.188 1.00 95.56 288 HIS A N 1
ATOM 2168 C CA . HIS A 1 288 ? -25.666 -5.583 -6.208 1.00 95.56 288 HIS A CA 1
ATOM 2169 C C . HIS A 1 288 ? -26.719 -4.643 -5.611 1.00 95.56 288 HIS A C 1
ATOM 2171 O O . HIS A 1 288 ? -27.899 -4.978 -5.629 1.00 95.56 288 HIS A O 1
ATOM 2177 N N . GLU A 1 289 ? -26.320 -3.439 -5.188 1.00 93.81 289 GLU A N 1
ATOM 2178 C CA . GLU A 1 289 ? -27.247 -2.433 -4.653 1.00 93.81 289 GLU A CA 1
ATOM 2179 C C . GLU A 1 289 ? -28.329 -2.034 -5.669 1.00 93.81 289 GLU A C 1
ATOM 2181 O O . GLU A 1 289 ? -29.504 -1.977 -5.317 1.00 93.81 289 GLU A O 1
ATOM 2186 N N . MET A 1 290 ? -27.966 -1.860 -6.946 1.00 93.50 290 MET A N 1
ATOM 2187 C CA . MET A 1 290 ? -28.929 -1.589 -8.024 1.00 93.50 290 MET A CA 1
ATOM 2188 C C . MET A 1 290 ? -29.966 -2.707 -8.193 1.00 93.50 290 MET A C 1
ATOM 2190 O O . MET A 1 290 ? -31.108 -2.428 -8.542 1.00 93.50 290 MET A O 1
ATOM 2194 N N . ARG A 1 291 ? -29.578 -3.970 -7.976 1.00 94.94 291 ARG A N 1
ATOM 2195 C CA . ARG A 1 291 ? -30.488 -5.123 -8.075 1.00 94.94 291 ARG A CA 1
ATOM 2196 C C . ARG A 1 291 ? -31.370 -5.294 -6.846 1.00 94.94 291 ARG A C 1
ATOM 2198 O O . ARG A 1 291 ? -32.471 -5.817 -6.973 1.00 94.94 291 ARG A O 1
ATOM 2205 N N . THR A 1 292 ? -30.871 -4.917 -5.672 1.00 93.25 292 THR A N 1
ATOM 2206 C CA . THR A 1 292 ? -31.624 -5.001 -4.416 1.00 93.25 292 THR A CA 1
ATOM 2207 C C . THR A 1 292 ? -32.493 -3.780 -4.159 1.00 93.25 292 THR A C 1
ATOM 2209 O O . THR A 1 292 ? -33.364 -3.846 -3.298 1.00 93.25 292 THR A O 1
ATOM 2212 N N . ALA A 1 293 ? -32.259 -2.672 -4.870 1.00 88.31 293 ALA A N 1
ATOM 2213 C CA . ALA A 1 293 ? -33.117 -1.503 -4.805 1.00 88.31 293 ALA A CA 1
ATOM 2214 C C . ALA A 1 293 ? -34.538 -1.922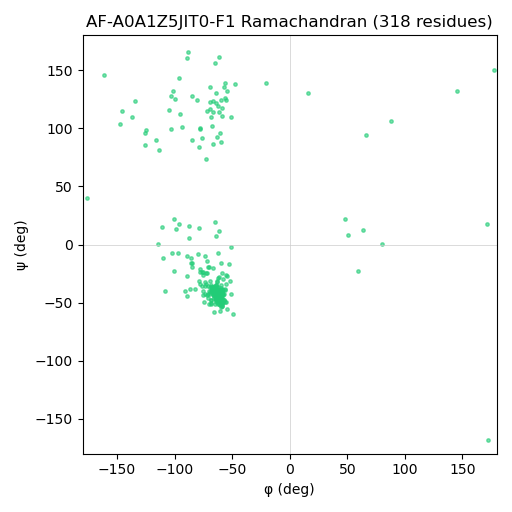 -5.225 1.00 88.31 293 ALA A C 1
ATOM 2216 O O . ALA A 1 293 ? -34.714 -2.387 -6.357 1.00 88.31 293 ALA A O 1
ATOM 2217 N N . PRO A 1 294 ? -35.541 -1.822 -4.334 1.00 83.62 294 PRO A N 1
ATOM 2218 C CA . PRO A 1 294 ? -36.909 -2.140 -4.707 1.00 83.62 294 PRO A CA 1
ATOM 2219 C C . PRO A 1 294 ? -37.297 -1.269 -5.904 1.00 83.62 294 PRO A C 1
ATOM 2221 O O . PRO A 1 294 ? -36.970 -0.084 -5.947 1.00 83.62 294 PRO A O 1
ATOM 2224 N N . ALA A 1 295 ? -38.000 -1.845 -6.882 1.00 74.69 295 ALA A N 1
ATOM 2225 C CA . ALA A 1 295 ? -38.505 -1.127 -8.062 1.00 74.69 295 ALA A CA 1
ATOM 2226 C C . ALA A 1 295 ? -39.551 -0.034 -7.713 1.00 74.69 295 ALA A C 1
ATOM 2228 O O . ALA A 1 295 ? -40.164 0.569 -8.597 1.00 74.69 295 ALA A O 1
ATOM 2229 N N . ASP A 1 296 ? -39.746 0.221 -6.421 1.00 56.78 296 ASP A N 1
ATOM 2230 C CA . ASP A 1 296 ? -40.729 1.101 -5.819 1.00 56.78 296 ASP A CA 1
ATOM 2231 C C . ASP A 1 296 ? -40.305 2.563 -5.921 1.00 56.78 296 ASP A C 1
ATOM 2233 O O . ASP A 1 296 ? -39.498 3.046 -5.130 1.00 56.78 296 ASP A O 1
ATOM 2237 N N . GLN A 1 297 ? -40.883 3.254 -6.908 1.00 55.19 297 GLN A N 1
ATOM 2238 C CA . GLN A 1 297 ? -41.480 4.603 -6.790 1.00 55.19 297 GLN A CA 1
ATOM 2239 C C . GLN A 1 297 ? -41.865 5.216 -8.152 1.00 55.19 297 GLN A C 1
ATOM 2241 O O . GLN A 1 297 ? -42.113 6.413 -8.255 1.00 55.19 297 GLN A O 1
ATOM 2246 N N . THR A 1 298 ? -41.988 4.419 -9.219 1.00 56.53 298 THR A N 1
ATOM 2247 C CA . THR A 1 298 ? -42.692 4.876 -10.441 1.00 56.53 298 THR A CA 1
ATOM 2248 C C . THR A 1 298 ? -44.205 4.626 -10.398 1.00 56.53 298 THR A C 1
ATOM 2250 O O . THR A 1 298 ? -44.905 4.925 -11.361 1.00 56.53 298 THR A O 1
ATOM 2253 N N . GLY A 1 299 ? -44.729 4.153 -9.262 1.00 54.47 299 GLY A N 1
ATOM 2254 C CA . GLY A 1 299 ? -46.160 4.065 -8.982 1.00 54.47 299 GLY A CA 1
ATOM 2255 C C . GLY A 1 299 ? -46.705 5.382 -8.440 1.00 54.47 299 GLY A C 1
ATOM 2256 O O . GLY A 1 299 ? -46.703 5.630 -7.239 1.00 54.47 299 GLY A O 1
ATOM 2257 N N . THR A 1 300 ? -47.154 6.232 -9.354 1.00 59.56 300 THR A N 1
ATOM 2258 C CA . THR A 1 300 ? -48.083 7.330 -9.104 1.00 59.56 300 THR A CA 1
ATOM 2259 C C . THR A 1 300 ? -49.396 6.780 -8.544 1.00 59.56 300 THR A C 1
ATOM 2261 O O . THR A 1 300 ? -50.310 6.538 -9.314 1.00 59.56 300 THR A O 1
ATOM 2264 N N . ASP A 1 301 ? -49.520 6.621 -7.229 1.00 53.44 301 ASP A N 1
ATOM 2265 C CA . ASP A 1 301 ? -50.837 6.560 -6.590 1.00 53.44 301 ASP A CA 1
ATOM 2266 C C . ASP A 1 301 ? -50.996 7.789 -5.704 1.00 53.44 301 ASP A C 1
ATOM 2268 O O . ASP A 1 301 ? -50.793 7.791 -4.491 1.00 53.44 301 ASP A O 1
ATOM 2272 N N . GLY A 1 302 ? -51.356 8.882 -6.378 1.00 59.22 302 GLY A N 1
ATOM 2273 C CA . GLY A 1 302 ? -52.138 9.923 -5.746 1.00 59.22 302 GLY A CA 1
ATOM 2274 C C . GLY A 1 302 ? -53.461 9.312 -5.308 1.00 59.22 302 GLY A C 1
ATOM 2275 O O . GLY A 1 302 ? -54.387 9.202 -6.103 1.00 59.22 302 GLY A O 1
ATOM 2276 N N . ASN A 1 303 ? -53.541 8.907 -4.050 1.00 57.84 303 ASN A N 1
ATOM 2277 C CA . ASN A 1 303 ? -54.804 8.890 -3.346 1.00 57.84 303 ASN A CA 1
ATOM 2278 C C . ASN A 1 303 ? -54.543 9.219 -1.881 1.00 57.84 303 ASN A C 1
ATOM 2280 O O . ASN A 1 303 ? -53.860 8.488 -1.165 1.00 57.84 303 ASN A O 1
ATOM 2284 N N . ASP A 1 304 ? -55.084 10.369 -1.488 1.00 65.94 304 ASP A N 1
ATOM 2285 C CA . ASP A 1 304 ? -55.561 10.692 -0.149 1.00 65.94 304 ASP A CA 1
ATOM 2286 C C . ASP A 1 304 ? -55.848 9.412 0.669 1.00 65.94 304 ASP A C 1
ATOM 2288 O O . ASP A 1 304 ? -56.463 8.463 0.190 1.00 65.94 304 ASP A O 1
ATOM 2292 N N . THR A 1 305 ? -55.531 9.296 1.954 1.00 56.78 305 THR A N 1
ATOM 2293 C CA . THR A 1 305 ? -56.154 10.068 3.027 1.00 56.78 305 THR A CA 1
ATOM 2294 C C . THR A 1 305 ? -55.555 9.589 4.365 1.00 56.78 305 THR A C 1
ATOM 2296 O O . THR A 1 305 ? -55.304 8.402 4.542 1.00 56.78 305 THR A O 1
ATOM 2299 N N . GLN A 1 306 ? -55.493 10.506 5.336 1.00 48.28 306 GLN A N 1
ATOM 2300 C CA . GLN A 1 306 ? -55.862 10.270 6.745 1.00 48.28 306 GLN A CA 1
ATOM 2301 C C . GLN A 1 306 ? -54.824 9.724 7.762 1.00 48.28 306 GLN A C 1
ATOM 2303 O O . GLN A 1 306 ? -54.517 8.542 7.821 1.00 48.28 306 GLN A O 1
ATOM 2308 N N . LYS A 1 307 ? -54.392 10.658 8.635 1.00 57.00 307 LYS A N 1
ATOM 2309 C CA . LYS A 1 307 ? -54.188 10.574 10.104 1.00 57.00 307 LYS A CA 1
ATOM 2310 C C . LYS A 1 307 ? -54.131 9.173 10.744 1.00 57.00 307 LYS A C 1
ATOM 2312 O O . LYS A 1 307 ? -55.148 8.494 10.735 1.00 57.00 307 LYS A O 1
ATOM 2317 N N . ASP A 1 308 ? -53.102 8.916 11.559 1.00 46.81 308 ASP A N 1
ATOM 2318 C CA . ASP A 1 308 ? -53.308 8.907 13.019 1.00 46.81 308 ASP A CA 1
ATOM 2319 C C . ASP A 1 308 ? -52.001 9.058 13.814 1.00 46.81 308 ASP A C 1
ATOM 2321 O O . ASP A 1 308 ? -50.937 8.604 13.395 1.00 46.81 308 ASP A O 1
ATOM 2325 N N . GLY A 1 309 ? -52.091 9.741 14.955 1.00 52.50 309 GLY A N 1
ATOM 2326 C CA . GLY A 1 309 ? -50.990 9.946 15.891 1.00 52.50 309 GLY A CA 1
ATOM 2327 C C . GLY A 1 309 ? -50.760 8.700 16.741 1.00 52.50 309 GLY A C 1
ATOM 2328 O O . GLY A 1 309 ? -51.466 8.488 17.719 1.00 52.50 309 GLY A O 1
ATOM 2329 N N . GLY A 1 310 ? -49.769 7.889 16.374 1.00 49.91 310 GLY A N 1
ATOM 2330 C CA . GLY A 1 310 ? -49.307 6.759 17.178 1.00 49.91 310 GLY A CA 1
ATOM 2331 C C . GLY A 1 310 ? -48.114 7.151 18.045 1.00 49.91 310 GLY A C 1
ATOM 2332 O O . GLY A 1 310 ? -47.038 7.436 17.522 1.00 49.91 310 GLY A O 1
ATOM 2333 N N . GLU A 1 311 ? -48.323 7.177 19.360 1.00 51.72 311 GLU A N 1
ATOM 2334 C CA . GLU A 1 311 ? -47.288 7.272 20.391 1.00 51.72 311 GLU A CA 1
ATOM 2335 C C . GLU A 1 311 ? -46.140 6.277 20.149 1.00 51.72 311 GLU A C 1
ATOM 2337 O O . GLU A 1 311 ? -46.357 5.110 19.820 1.00 51.72 311 GLU A O 1
ATOM 2342 N N . LEU A 1 312 ? -44.905 6.745 20.350 1.00 57.78 312 LEU A N 1
ATOM 2343 C CA . LEU A 1 312 ? -43.714 5.899 20.378 1.00 57.78 312 LEU A CA 1
ATOM 2344 C C . LEU A 1 312 ? -43.785 4.970 21.604 1.00 57.78 312 LEU A C 1
ATOM 2346 O O . LEU A 1 312 ? -43.873 5.479 22.725 1.00 57.78 312 LEU A O 1
ATOM 2350 N N . PRO A 1 313 ? -43.714 3.637 21.437 1.00 58.69 313 PRO A N 1
ATOM 2351 C CA . PRO A 1 313 ? -43.605 2.728 22.566 1.00 58.69 313 PRO A CA 1
ATOM 2352 C C . PRO A 1 313 ? -42.253 2.954 23.250 1.00 58.69 313 PRO A C 1
ATOM 2354 O O . PRO A 1 313 ? -41.194 2.734 22.665 1.00 58.69 313 PRO A O 1
ATOM 2357 N N . VAL A 1 314 ? -42.304 3.440 24.490 1.00 69.69 314 VAL A N 1
ATOM 2358 C CA . VAL A 1 314 ? -41.152 3.518 25.390 1.00 69.69 314 VAL A CA 1
ATOM 2359 C C . VAL A 1 314 ? -40.779 2.086 25.764 1.00 69.69 314 VAL A C 1
ATOM 2361 O O . VAL A 1 314 ? -41.531 1.409 26.464 1.00 69.69 314 VAL A O 1
ATOM 2364 N N . GLU A 1 315 ? -39.645 1.612 25.260 1.00 74.38 315 GLU A N 1
ATOM 2365 C CA . GLU A 1 315 ? -39.071 0.327 25.653 1.00 74.38 315 GLU A CA 1
ATOM 2366 C C . GLU A 1 315 ? -38.581 0.451 27.112 1.00 74.38 315 GLU A C 1
ATOM 2368 O O . GLU A 1 315 ? -37.829 1.385 27.417 1.00 74.38 315 GLU A O 1
ATOM 2373 N N . PRO A 1 316 ? -39.056 -0.391 28.051 1.00 65.38 316 PRO A N 1
ATOM 2374 C CA . PRO A 1 316 ? -38.640 -0.308 29.445 1.00 65.38 316 PRO A CA 1
ATOM 2375 C C . PRO A 1 316 ? -37.141 -0.606 29.554 1.00 65.38 316 PRO A C 1
ATOM 2377 O O . PRO A 1 316 ? -36.658 -1.599 29.014 1.00 65.38 316 PRO A O 1
ATOM 2380 N N . LEU A 1 317 ? -36.407 0.269 30.250 1.00 69.56 317 LEU A N 1
ATOM 2381 C CA . LEU A 1 317 ? -35.048 -0.030 30.690 1.00 69.56 317 LEU A CA 1
ATOM 2382 C C . LEU A 1 317 ? -35.111 -1.245 31.620 1.00 69.56 317 LEU A C 1
ATOM 2384 O O . LEU A 1 317 ? -35.675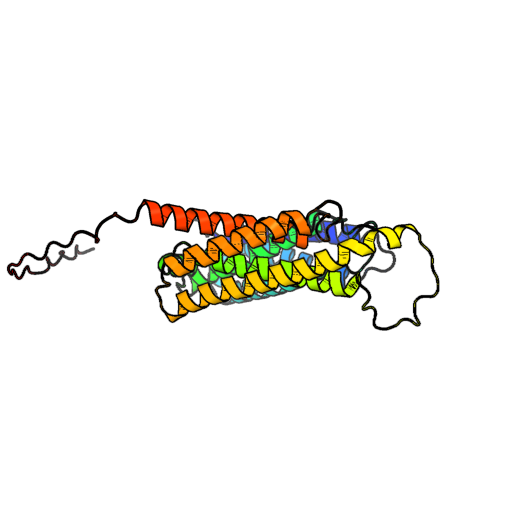 -1.153 32.709 1.00 69.56 317 LEU A O 1
ATOM 2388 N N . ASP A 1 318 ? -34.521 -2.357 31.195 1.00 71.69 318 ASP A N 1
ATOM 2389 C CA . ASP A 1 318 ? -34.222 -3.463 32.094 1.00 71.69 318 ASP A CA 1
ATOM 2390 C C . ASP A 1 318 ? -33.066 -3.045 33.016 1.00 71.69 318 ASP A C 1
ATOM 2392 O O . ASP A 1 318 ? -31.946 -2.786 32.566 1.00 71.69 318 ASP A O 1
ATOM 2396 N N . ASP A 1 319 ? -33.368 -2.956 34.311 1.00 62.44 319 ASP A N 1
ATOM 2397 C CA . ASP A 1 319 ? -32.404 -2.714 35.382 1.00 62.44 319 ASP A CA 1
ATOM 2398 C C . ASP A 1 319 ? -31.381 -3.866 35.449 1.00 62.44 319 ASP A C 1
ATOM 2400 O O . ASP A 1 319 ? -31.741 -5.018 35.716 1.00 62.44 319 ASP A O 1
ATOM 2404 N N . VAL A 1 320 ? -30.095 -3.546 35.245 1.00 55.62 320 VAL A N 1
ATOM 2405 C CA . VAL A 1 320 ? -28.938 -4.420 35.530 1.00 55.62 320 VAL A CA 1
ATOM 2406 C C . VAL A 1 320 ? -27.891 -3.656 36.325 1.00 55.62 320 VAL A C 1
ATOM 2408 O O . VAL A 1 320 ? -27.502 -2.551 35.883 1.00 55.62 320 VAL A O 1
#

Nearest PDB structures (foldseek):
  8zgt-assembly1_B  TM=5.874E-01  e=1.841E+00  Rattus norvegicus
  8yrj-assembly1_B  TM=4.636E-01  e=1.841E+00  Mus musculus
  7xp6-assembly1_R  TM=2.345E-01  e=3.900E+00  Acetivibrio thermocellus
  9cpb-assembly1_5T  TM=1.403E-01  e=7.997E-01  Bos taurus
  8jzx-assembly1_B  TM=2.014E-01  e=5.009E+00  Homo sapiens

Secondary structure (DSSP, 8-state):
------HHHHHHHHHHHHHHHHHHHHHHHHHT-SS--HHHHHHHHHHHHHHHHHHHHHHHHH-HHHHHHHTTSHHHHHHHHHHHHHHHHHHHHHT-TTSTTTBSSSS-BS-HHHHHHHHHHHHHHHHHHHHHHHHHH---HHHHHHHT-TTHHHHHHHHHHHHHHHHHHHHHHHHHS--TT-TT-------HHHHTTHHHHHHHHHHHHHHHHHHHHHHHHHHHHHHHHS---HHHHHHHHHHHHHHHHHHHHHHSSTTSTT-STTHHHHHHHHHHHHHHHHHHHHHHHHHHS-STT-----------------------

Organism: Fistulifera solaris (NCBI:txid1519565)

Mean predicted aligned error: 7.84 Å

pLDDT: mean 86.72, std 15.53, range [42.28, 98.44]

Radius of gyration: 25.66 Å; Cα contacts (8 Å, |Δi|>4): 335; chains: 1; bounding box: 88×34×65 Å